Protein AF-A0A7S4HER3-F1 (afdb_monomer_lite)

Sequence (211 aa):
WSPHGMNAKGGSNKHAEDELSHGPFDCFRNDPDLWDKLRSNPTTRQHCADEGYQQTIEKLRHVKTQAETKDYMHDPRILQTMAVLQGWGLSVESSDLGKAEWLGQMPKRDAVQMPNLERAAIHKTIEDAKAGGNAKFKEGEYTDALACWLRAFHLHETHGQELDQQTRSTLHSNAAFALIKLKRPEEALGECKKALMTTPEGADVSKIHFR

Structure (mmCIF, N/CA/C/O backbone):
data_AF-A0A7S4HER3-F1
#
_entry.id   AF-A0A7S4HER3-F1
#
loop_
_atom_site.group_PDB
_atom_site.id
_atom_site.type_symbol
_atom_site.label_atom_id
_atom_site.label_alt_id
_atom_site.label_comp_id
_atom_site.label_asym_id
_atom_site.label_entity_id
_atom_site.label_seq_id
_atom_site.pdbx_PDB_ins_code
_atom_site.Cartn_x
_atom_site.Cartn_y
_atom_site.Cartn_z
_atom_site.occupancy
_atom_site.B_iso_or_equiv
_atom_site.auth_seq_id
_atom_site.auth_comp_id
_atom_site.auth_asym_id
_atom_site.auth_atom_id
_atom_site.pdbx_PDB_model_num
ATOM 1 N N . TRP A 1 1 ? 6.391 34.102 64.338 1.00 34.62 1 TRP A N 1
ATOM 2 C CA . TRP A 1 1 ? 7.429 33.307 63.656 1.00 34.62 1 TRP A CA 1
ATOM 3 C C . TRP A 1 1 ? 7.226 31.863 64.081 1.00 34.62 1 TRP A C 1
ATOM 5 O O . TRP A 1 1 ? 7.281 31.626 65.273 1.00 34.62 1 TRP A O 1
ATOM 15 N N . SER A 1 2 ? 6.913 30.854 63.280 1.00 37.62 2 SER A N 1
ATOM 16 C CA . SER A 1 2 ? 6.487 30.698 61.888 1.00 37.62 2 SER A CA 1
ATOM 17 C C . SER A 1 2 ? 5.701 29.367 61.830 1.00 37.62 2 SER A C 1
ATOM 19 O O . SER A 1 2 ? 5.917 28.513 62.691 1.00 37.62 2 SER A O 1
ATOM 21 N N . PRO A 1 3 ? 4.796 29.177 60.858 1.00 46.56 3 PRO A N 1
ATOM 22 C CA . PRO A 1 3 ? 3.908 28.017 60.754 1.00 46.56 3 PRO A CA 1
ATOM 23 C C . PRO A 1 3 ? 4.571 26.884 59.955 1.00 46.56 3 PRO A C 1
ATOM 25 O O . PRO A 1 3 ? 5.306 27.170 59.016 1.00 46.56 3 PRO A O 1
ATOM 28 N N . HIS A 1 4 ? 4.303 25.613 60.272 1.00 36.72 4 HIS A N 1
ATOM 29 C CA . HIS A 1 4 ? 4.705 24.487 59.417 1.00 36.72 4 HIS A CA 1
ATOM 30 C C . HIS A 1 4 ? 3.615 23.414 59.332 1.00 36.72 4 HIS A C 1
ATOM 32 O O . HIS A 1 4 ? 3.306 22.747 60.314 1.00 36.72 4 HIS A O 1
ATOM 38 N N . GLY A 1 5 ? 3.120 23.215 58.106 1.00 34.34 5 GLY A N 1
ATOM 39 C CA . GLY A 1 5 ? 2.880 21.872 57.578 1.00 34.34 5 GLY A CA 1
ATOM 40 C C . GLY A 1 5 ? 1.443 21.362 57.558 1.00 34.34 5 GLY A C 1
ATOM 41 O O . GLY A 1 5 ? 1.152 20.341 58.172 1.00 34.34 5 GLY A O 1
ATOM 42 N N . MET A 1 6 ? 0.562 21.987 56.771 1.00 36.31 6 MET A N 1
ATOM 43 C CA . MET A 1 6 ? -0.594 21.276 56.212 1.00 36.31 6 MET A CA 1
ATOM 44 C C . MET A 1 6 ? -0.084 20.236 55.208 1.00 36.31 6 MET A C 1
ATOM 46 O O . MET A 1 6 ? 0.420 20.580 54.142 1.00 36.31 6 MET A O 1
ATOM 50 N N . ASN A 1 7 ? -0.186 18.959 55.569 1.00 36.31 7 ASN A N 1
ATOM 51 C CA . ASN A 1 7 ? 0.177 17.845 54.705 1.00 36.31 7 ASN A CA 1
ATOM 52 C C . ASN A 1 7 ? -1.009 17.538 53.774 1.00 36.31 7 ASN A C 1
ATOM 54 O O . ASN A 1 7 ? -1.955 16.846 54.156 1.00 36.31 7 ASN A O 1
ATOM 58 N N . ALA A 1 8 ? -0.983 18.107 52.568 1.00 38.28 8 ALA A N 1
ATOM 59 C CA . ALA A 1 8 ? -1.897 17.752 51.492 1.00 38.28 8 ALA A CA 1
ATOM 60 C C . ALA A 1 8 ? -1.539 16.343 51.001 1.00 38.28 8 ALA A C 1
ATOM 62 O O . ALA A 1 8 ? -0.578 16.149 50.258 1.00 38.28 8 ALA A O 1
ATOM 63 N N . LYS A 1 9 ? -2.304 15.337 51.439 1.00 42.66 9 LYS A N 1
ATOM 64 C CA . LYS A 1 9 ? -2.247 14.004 50.839 1.00 42.66 9 LYS A CA 1
ATOM 65 C C . LYS A 1 9 ? -2.715 14.125 49.392 1.00 42.66 9 LYS A C 1
ATOM 67 O O . LYS A 1 9 ? -3.906 14.282 49.135 1.00 42.66 9 LYS A O 1
ATOM 72 N N . GLY A 1 10 ? -1.760 14.059 48.468 1.00 37.53 10 GLY A N 1
ATOM 73 C CA . GLY A 1 10 ? -2.013 13.847 47.053 1.00 37.53 10 GLY A CA 1
ATOM 74 C C . GLY A 1 10 ? -2.802 12.556 46.879 1.00 37.53 10 GLY A C 1
ATOM 75 O O . GLY A 1 10 ? -2.264 11.461 47.040 1.00 37.53 10 GLY A O 1
ATOM 76 N N . GLY A 1 11 ? -4.094 12.694 46.591 1.00 35.00 11 GLY A N 1
ATOM 77 C CA . GLY A 1 11 ? -4.899 11.613 46.054 1.00 35.00 11 GLY A CA 1
ATOM 78 C C . GLY A 1 11 ? -4.330 11.258 44.692 1.00 35.00 11 GLY A C 1
ATOM 79 O O . GLY A 1 11 ? -4.520 11.991 43.725 1.00 35.00 11 GLY A O 1
ATOM 80 N N . SER A 1 12 ? -3.570 10.167 44.635 1.00 43.78 12 SER A N 1
ATOM 81 C CA . SER A 1 12 ? -3.166 9.554 43.379 1.00 43.78 12 SER A CA 1
ATOM 82 C C . SER A 1 12 ? -4.418 9.308 42.545 1.00 43.78 12 SER A C 1
ATOM 84 O O . SER A 1 12 ? -5.396 8.735 43.029 1.00 43.78 12 SER A O 1
ATOM 86 N N . ASN A 1 13 ? -4.367 9.782 41.308 1.00 43.84 13 ASN A N 1
ATOM 87 C CA . ASN A 1 13 ? -5.412 9.742 40.300 1.00 43.84 13 ASN A CA 1
ATOM 88 C C . ASN A 1 13 ? -5.668 8.296 39.826 1.00 43.84 13 ASN A C 1
ATOM 90 O O . ASN A 1 13 ? -5.366 7.947 38.695 1.00 43.84 13 ASN A O 1
ATOM 94 N N . LYS A 1 14 ? -6.168 7.435 40.718 1.00 44.00 14 LYS A N 1
ATOM 95 C CA . LYS A 1 14 ? -6.454 6.015 40.444 1.00 44.00 14 LYS A CA 1
ATOM 96 C C . LYS A 1 14 ? -7.766 5.805 39.682 1.00 44.00 14 LYS A C 1
ATOM 98 O O . LYS A 1 14 ? -8.025 4.708 39.222 1.00 44.00 14 LYS A O 1
ATOM 103 N N . HIS A 1 15 ? -8.588 6.848 39.552 1.00 38.81 15 HIS A N 1
ATOM 104 C CA . HIS A 1 15 ? -9.888 6.765 38.884 1.00 38.81 15 HIS A CA 1
ATOM 105 C C . HIS A 1 15 ? -9.813 6.956 37.363 1.00 38.81 15 HIS A C 1
ATOM 107 O O . HIS A 1 15 ? -10.682 6.460 36.662 1.00 38.81 15 HIS A O 1
ATOM 113 N N . ALA A 1 16 ? -8.777 7.618 36.837 1.00 46.81 16 ALA A N 1
ATOM 114 C CA . ALA A 1 16 ? -8.643 7.828 35.393 1.00 46.81 16 ALA A CA 1
ATOM 115 C C . ALA A 1 16 ? -8.155 6.576 34.636 1.00 46.81 16 ALA A C 1
ATOM 117 O O . ALA A 1 16 ? -8.395 6.451 33.441 1.00 46.81 16 ALA A O 1
ATOM 118 N N . GLU A 1 17 ? -7.474 5.652 35.320 1.00 43.38 17 GLU A N 1
ATOM 119 C CA . GLU A 1 17 ? -6.949 4.421 34.712 1.00 43.38 17 GLU A CA 1
ATOM 120 C C . GLU A 1 17 ? -7.995 3.287 34.668 1.00 43.38 17 GLU A C 1
ATOM 122 O O . GLU A 1 17 ? -7.857 2.365 33.867 1.00 43.38 17 GLU A O 1
ATOM 127 N N . ASP A 1 18 ? -9.064 3.376 35.469 1.00 43.78 18 ASP A N 1
ATOM 128 C CA . ASP A 1 18 ? -10.052 2.299 35.662 1.00 43.78 18 ASP A CA 1
ATOM 129 C C . ASP A 1 18 ? -11.262 2.381 34.701 1.00 43.78 18 ASP A C 1
ATOM 131 O O . ASP A 1 18 ? -11.927 1.379 34.445 1.00 43.78 18 ASP A O 1
ATOM 135 N N . GLU A 1 19 ? -11.533 3.545 34.091 1.00 48.66 19 GLU A N 1
ATOM 136 C CA . GLU A 1 19 ? -12.670 3.725 33.159 1.00 48.66 19 GLU A CA 1
ATOM 137 C C . GLU A 1 19 ? -12.454 3.100 31.767 1.00 48.66 19 GLU A C 1
ATOM 139 O O . GLU A 1 19 ? -13.389 2.992 30.974 1.00 48.66 19 GLU A O 1
ATOM 144 N N . LEU A 1 20 ? -11.233 2.665 31.454 1.00 53.09 20 LEU A N 1
ATOM 145 C CA . LEU A 1 20 ? -10.870 2.104 30.149 1.00 53.09 20 LEU A CA 1
ATOM 146 C C . LEU A 1 20 ? -11.028 0.594 30.044 1.00 53.09 20 LEU A C 1
ATOM 148 O O . LEU A 1 20 ? -10.952 0.087 28.932 1.00 53.09 20 LEU A O 1
ATOM 152 N N . SER A 1 21 ? -11.146 -0.144 31.151 1.00 52.44 21 SER A N 1
ATOM 153 C CA . SER A 1 21 ? -10.906 -1.593 31.097 1.00 52.44 21 SER A CA 1
ATOM 154 C C . SER A 1 21 ? -12.018 -2.404 30.420 1.00 52.44 21 SER A C 1
ATOM 156 O O . SER A 1 21 ? -11.823 -3.608 30.237 1.00 52.44 21 SER A O 1
ATOM 158 N N . HIS A 1 22 ? -13.163 -1.788 30.078 1.00 62.81 22 HIS A N 1
ATOM 159 C CA . HIS A 1 22 ? -14.328 -2.449 29.459 1.00 62.81 22 HIS A CA 1
ATOM 160 C C . HIS A 1 22 ? -14.880 -1.703 28.217 1.00 62.81 22 HIS A C 1
ATOM 162 O O . HIS A 1 22 ? -16.074 -1.779 27.912 1.00 62.81 22 HIS A O 1
ATOM 168 N N . GLY A 1 23 ? -14.043 -0.942 27.509 1.00 71.88 23 GLY A N 1
ATOM 169 C CA . GLY A 1 23 ? -14.429 -0.212 26.299 1.00 71.88 23 GLY A CA 1
ATOM 170 C C . GLY A 1 23 ? -14.440 -1.090 25.034 1.00 71.88 23 GLY A C 1
ATOM 171 O O . GLY A 1 23 ? -13.703 -2.071 24.934 1.00 71.88 23 GLY A O 1
ATOM 172 N N . PRO A 1 24 ? -15.215 -0.737 23.989 1.00 76.81 24 PRO A N 1
ATOM 173 C CA . PRO A 1 24 ? -15.251 -1.511 22.739 1.00 76.81 24 PRO A CA 1
ATOM 174 C C . PRO A 1 24 ? -13.878 -1.609 22.036 1.00 76.81 24 PRO A C 1
ATOM 176 O O . PRO A 1 24 ? -13.617 -2.564 21.303 1.00 76.81 24 PRO A O 1
ATOM 179 N N . PHE A 1 25 ? -12.973 -0.662 22.306 1.00 85.75 25 PHE A N 1
ATOM 180 C CA . PHE A 1 25 ? -11.634 -0.579 21.713 1.00 85.75 25 PHE A CA 1
ATOM 181 C C . PHE A 1 25 ? -10.542 -1.325 22.490 1.00 85.75 25 PHE A C 1
ATOM 183 O O . PHE A 1 25 ? -9.370 -1.291 22.111 1.00 85.75 25 PHE A O 1
ATOM 190 N N . ASP A 1 26 ? -10.893 -2.032 23.559 1.00 85.38 26 ASP A N 1
ATOM 191 C CA . ASP A 1 26 ? -9.918 -2.764 24.377 1.00 85.38 26 ASP A CA 1
ATOM 192 C C . ASP A 1 26 ? -9.235 -3.885 23.593 1.00 85.38 26 ASP A C 1
ATOM 194 O O . ASP A 1 26 ? -8.070 -4.205 23.839 1.00 85.38 26 ASP A O 1
ATOM 198 N N . CYS A 1 27 ? -9.932 -4.399 22.576 1.00 87.19 27 CYS A N 1
ATOM 199 C CA . CYS A 1 27 ? -9.423 -5.384 21.630 1.00 87.19 27 CYS A CA 1
ATOM 200 C C . CYS A 1 27 ? -8.167 -4.927 20.860 1.00 87.19 27 CYS A C 1
ATOM 202 O O . CYS A 1 27 ? -7.429 -5.777 20.374 1.00 87.19 27 CYS A O 1
ATOM 204 N N . PHE A 1 28 ? -7.877 -3.622 20.785 1.00 90.12 28 PHE A N 1
ATOM 205 C CA . PHE A 1 28 ? -6.682 -3.100 20.110 1.00 90.12 28 PHE A CA 1
ATOM 206 C C . PHE A 1 28 ? -5.466 -2.951 21.041 1.00 90.12 28 PHE A C 1
ATOM 208 O O . PHE A 1 28 ? -4.326 -3.018 20.579 1.00 90.12 28 PHE A O 1
ATOM 215 N N . ARG A 1 29 ? -5.666 -2.733 22.348 1.00 85.94 29 ARG A N 1
ATOM 216 C CA . ARG A 1 29 ? -4.583 -2.302 23.257 1.00 85.94 29 ARG A CA 1
ATOM 217 C C . ARG A 1 29 ? -3.747 -3.460 23.796 1.00 85.94 29 ARG A C 1
ATOM 219 O O . ARG A 1 29 ? -2.523 -3.382 23.815 1.00 85.94 29 ARG A O 1
ATOM 226 N N . ASN A 1 30 ? -4.412 -4.540 24.199 1.00 78.94 30 ASN A N 1
ATOM 227 C CA . ASN A 1 30 ? -3.801 -5.603 25.005 1.00 78.94 30 ASN A CA 1
ATOM 228 C C . ASN A 1 30 ? -3.449 -6.868 24.207 1.00 78.94 30 ASN A C 1
ATOM 230 O O . ASN A 1 30 ? -3.175 -7.908 24.800 1.00 78.94 30 ASN A O 1
ATOM 234 N N . ASP A 1 31 ? -3.466 -6.793 22.876 1.00 85.25 31 ASP A N 1
ATOM 235 C CA . ASP A 1 31 ? -3.188 -7.935 22.008 1.00 85.25 31 ASP A CA 1
ATOM 236 C C . ASP A 1 31 ? -1.768 -7.838 21.410 1.00 85.25 31 ASP A C 1
ATOM 238 O O . ASP A 1 31 ? -1.532 -7.008 20.523 1.00 85.25 31 ASP A O 1
ATOM 242 N N . PRO A 1 32 ? -0.794 -8.639 21.893 1.00 87.62 32 PRO A N 1
ATOM 243 C CA . PRO A 1 32 ? 0.562 -8.643 21.343 1.00 87.62 32 PRO A CA 1
ATOM 244 C C . PRO A 1 32 ? 0.602 -9.185 19.907 1.00 87.62 32 PRO A C 1
ATOM 246 O O . PRO A 1 32 ? 1.426 -8.732 19.115 1.00 87.62 32 PRO A O 1
ATOM 249 N N . ASP A 1 33 ? -0.339 -10.065 19.552 1.00 91.06 33 ASP A N 1
ATOM 250 C CA . ASP A 1 33 ? -0.407 -10.749 18.256 1.00 91.06 33 ASP A CA 1
ATOM 251 C C . ASP A 1 33 ? -1.422 -10.091 17.309 1.00 91.06 33 ASP A C 1
ATOM 253 O O . ASP A 1 33 ? -1.825 -10.683 16.303 1.00 91.06 33 ASP A O 1
ATOM 257 N N . LEU A 1 34 ? -1.854 -8.861 17.621 1.00 93.00 34 LEU A N 1
ATOM 258 C CA . LEU A 1 34 ? -2.875 -8.121 16.877 1.00 93.00 34 LEU A CA 1
ATOM 259 C C . LEU A 1 34 ? -2.617 -8.189 15.370 1.00 93.00 34 LEU A C 1
ATOM 261 O O . LEU A 1 34 ? -3.443 -8.674 14.603 1.00 93.00 34 LEU A O 1
ATOM 265 N N . TRP A 1 35 ? -1.435 -7.752 14.942 1.00 93.19 35 TRP A N 1
ATOM 266 C CA . TRP A 1 35 ? -1.089 -7.685 13.527 1.00 93.19 35 TRP A CA 1
ATOM 267 C C . TRP A 1 35 ? -1.069 -9.050 12.840 1.00 93.19 35 TRP A C 1
ATOM 269 O O . TRP A 1 35 ? -1.448 -9.140 11.671 1.00 93.19 35 TRP A O 1
ATOM 279 N N . ASP A 1 36 ? -0.683 -10.111 13.545 1.00 93.94 36 ASP A N 1
ATOM 280 C CA . ASP A 1 36 ? -0.703 -11.467 12.999 1.00 93.94 36 ASP A CA 1
ATOM 281 C C . ASP A 1 36 ? -2.129 -11.982 12.825 1.00 93.94 36 ASP A C 1
ATOM 283 O O . ASP A 1 36 ? -2.440 -12.577 11.790 1.00 93.94 36 ASP A O 1
ATOM 287 N N . LYS A 1 37 ? -3.038 -11.675 13.756 1.00 94.00 37 LYS A N 1
ATOM 288 C CA . LYS A 1 37 ? -4.472 -11.984 13.617 1.00 94.00 37 LYS A CA 1
ATOM 289 C C . LYS A 1 37 ? -5.098 -11.228 12.450 1.00 94.00 37 LYS A C 1
ATOM 291 O O . LYS A 1 37 ? -5.777 -11.838 11.622 1.00 94.00 37 LYS A O 1
ATOM 296 N N . LEU A 1 38 ? -4.816 -9.929 12.333 1.00 93.94 38 LEU A N 1
ATOM 297 C CA . LEU A 1 38 ? -5.337 -9.092 11.247 1.00 93.94 38 LEU A CA 1
ATOM 298 C C . LEU A 1 38 ? -4.833 -9.547 9.880 1.00 93.94 38 LEU A C 1
ATOM 300 O O . LEU A 1 38 ? -5.620 -9.639 8.938 1.00 93.94 38 LEU A O 1
ATOM 304 N N . ARG A 1 39 ? -3.547 -9.896 9.782 1.00 92.88 39 ARG A N 1
ATOM 305 C CA . ARG A 1 39 ? -2.976 -10.494 8.573 1.00 92.88 39 ARG A CA 1
ATOM 306 C C . ARG A 1 39 ? -3.470 -11.911 8.336 1.00 92.88 39 ARG A C 1
ATOM 308 O O . ARG A 1 39 ? -3.460 -12.345 7.198 1.00 92.88 39 ARG A O 1
ATOM 315 N N . SER A 1 40 ? -3.888 -12.669 9.338 1.00 92.75 40 SER A N 1
ATOM 316 C CA . SER A 1 40 ? -4.387 -14.035 9.124 1.00 92.75 40 SER A CA 1
ATOM 317 C C . SER A 1 40 ? -5.842 -14.056 8.658 1.00 92.75 40 SER A C 1
ATOM 319 O O . SER A 1 40 ? -6.240 -14.977 7.945 1.00 92.75 40 SER A O 1
ATOM 321 N N . ASN A 1 41 ? -6.623 -13.028 8.992 1.00 92.94 41 ASN A N 1
ATOM 322 C CA . ASN A 1 41 ? -8.030 -12.944 8.627 1.00 92.94 41 ASN A CA 1
ATOM 323 C C . ASN A 1 41 ? -8.236 -12.363 7.204 1.00 92.94 41 ASN A C 1
ATOM 325 O O . ASN A 1 41 ? -7.724 -11.282 6.907 1.00 92.94 41 ASN A O 1
ATOM 329 N N . PRO A 1 42 ? -9.026 -13.018 6.325 1.00 90.69 42 PRO A N 1
ATOM 330 C CA . PRO A 1 42 ? -9.233 -12.571 4.941 1.00 90.69 42 PRO A CA 1
ATOM 331 C C . PRO A 1 42 ? -9.832 -11.167 4.790 1.00 90.69 42 PRO A C 1
ATOM 333 O O . PRO A 1 42 ? -9.518 -10.467 3.832 1.00 90.69 42 PRO A O 1
ATOM 336 N N . THR A 1 43 ? -10.695 -10.752 5.719 1.00 90.56 43 THR A N 1
ATOM 337 C CA . THR A 1 43 ? -11.442 -9.490 5.608 1.00 90.56 43 THR A CA 1
ATOM 338 C C . THR A 1 43 ? -10.634 -8.285 6.073 1.00 90.56 43 THR A C 1
ATOM 340 O O . THR A 1 43 ? -10.800 -7.200 5.525 1.00 90.56 43 THR A O 1
ATOM 343 N N . THR A 1 44 ? -9.711 -8.472 7.020 1.00 92.94 44 THR A N 1
ATOM 344 C CA . THR A 1 44 ? -8.848 -7.399 7.536 1.00 92.94 44 THR A CA 1
ATOM 345 C C . THR A 1 44 ? -7.487 -7.353 6.856 1.00 92.94 44 THR A C 1
ATOM 347 O O . THR A 1 44 ? -6.919 -6.267 6.741 1.00 92.94 44 THR A O 1
ATOM 350 N N . ARG A 1 45 ? -6.971 -8.488 6.349 1.00 92.06 45 ARG A N 1
ATOM 351 C CA . ARG A 1 45 ? -5.658 -8.561 5.675 1.00 92.06 45 ARG A CA 1
ATOM 352 C C . ARG A 1 45 ? -5.529 -7.525 4.565 1.00 92.06 45 ARG A C 1
ATOM 354 O O . ARG A 1 45 ? -4.456 -6.953 4.395 1.00 92.06 45 ARG A O 1
ATOM 361 N N . GLN A 1 46 ? -6.612 -7.274 3.829 1.00 89.69 46 GLN A N 1
ATOM 362 C CA . GLN A 1 46 ? -6.613 -6.330 2.713 1.00 89.69 46 GLN A CA 1
ATOM 363 C C . GLN A 1 46 ? -6.199 -4.904 3.115 1.00 89.69 46 GLN A C 1
ATOM 365 O O . GLN A 1 46 ? -5.543 -4.228 2.326 1.00 89.69 46 GLN A O 1
ATOM 370 N N . HIS A 1 47 ? -6.510 -4.492 4.350 1.00 90.19 47 HIS A N 1
ATOM 371 C CA . HIS A 1 47 ? -6.184 -3.166 4.886 1.00 90.19 47 HIS A CA 1
ATOM 372 C C . HIS A 1 47 ? -4.788 -3.115 5.503 1.00 90.19 47 HIS A C 1
ATOM 374 O O . HIS A 1 47 ? -4.236 -2.039 5.682 1.00 90.19 47 HIS A O 1
ATOM 380 N N . CYS A 1 48 ? -4.185 -4.260 5.836 1.00 90.75 48 CYS A N 1
ATOM 381 C CA . CYS A 1 48 ? -2.922 -4.301 6.573 1.00 90.75 48 CYS A CA 1
ATOM 382 C C . CYS A 1 48 ? -1.737 -3.681 5.822 1.00 90.75 48 CYS A C 1
ATOM 384 O O . CYS A 1 48 ? -0.741 -3.372 6.467 1.00 90.75 48 CYS A O 1
ATOM 386 N N . ALA A 1 49 ? -1.818 -3.517 4.501 1.00 86.38 49 ALA A N 1
ATOM 387 C CA . ALA A 1 49 ? -0.789 -2.842 3.708 1.00 86.38 49 ALA A CA 1
ATOM 388 C C . ALA A 1 49 ? -1.000 -1.321 3.590 1.00 86.38 49 ALA A C 1
ATOM 390 O O . ALA A 1 49 ? -0.104 -0.644 3.106 1.00 86.38 49 ALA A O 1
ATOM 391 N N . ASP A 1 50 ? -2.155 -0.804 4.016 1.00 90.19 50 ASP A N 1
ATOM 392 C CA . ASP A 1 50 ? -2.521 0.609 3.899 1.00 90.19 50 ASP A CA 1
ATOM 393 C C . ASP A 1 50 ? -1.907 1.425 5.043 1.00 90.19 50 ASP A C 1
ATOM 395 O O . ASP A 1 50 ? -2.166 1.155 6.223 1.00 90.19 50 ASP A O 1
ATOM 399 N N . GLU A 1 51 ? -1.107 2.440 4.714 1.00 90.06 51 GLU A N 1
ATOM 400 C CA . GLU A 1 51 ? -0.402 3.244 5.723 1.00 90.06 51 GLU A CA 1
ATOM 401 C C . GLU A 1 51 ? -1.377 3.991 6.642 1.00 90.06 51 GLU A C 1
ATOM 403 O O . GLU A 1 51 ? -1.193 4.041 7.863 1.00 90.06 51 GLU A O 1
ATOM 408 N N . GLY A 1 52 ? -2.453 4.540 6.071 1.00 91.75 52 GLY A N 1
ATOM 409 C CA . GLY A 1 52 ? -3.490 5.247 6.819 1.00 91.75 52 GLY A CA 1
ATOM 410 C C . GLY A 1 52 ? -4.193 4.341 7.829 1.00 91.75 52 GLY A C 1
ATOM 411 O O . GLY A 1 52 ? -4.422 4.738 8.973 1.00 91.75 52 GLY A O 1
ATOM 412 N N . TYR A 1 53 ? -4.502 3.105 7.440 1.00 93.94 53 TYR A N 1
ATOM 413 C CA . TYR A 1 53 ? -5.043 2.088 8.338 1.00 93.94 53 TYR A CA 1
ATOM 414 C C . TYR A 1 53 ? -4.055 1.720 9.450 1.00 93.94 53 TYR A C 1
ATOM 416 O O . TYR A 1 53 ? -4.441 1.708 10.619 1.00 93.94 53 TYR A O 1
ATOM 424 N N . GLN A 1 54 ? -2.784 1.473 9.117 1.00 93.38 54 GLN A N 1
ATOM 425 C CA . GLN A 1 54 ? -1.753 1.148 10.109 1.00 93.38 54 GLN A CA 1
ATOM 426 C C . GLN A 1 54 ? -1.615 2.234 11.174 1.00 93.38 54 GLN A C 1
ATOM 428 O O . GLN A 1 54 ? -1.617 1.935 12.370 1.00 93.38 54 GLN A O 1
ATOM 433 N N . GLN A 1 55 ? -1.574 3.497 10.751 1.00 93.12 55 GLN A N 1
ATOM 434 C CA . GLN A 1 55 ? -1.516 4.641 11.659 1.00 93.12 55 GLN A CA 1
ATOM 435 C C . GLN A 1 55 ? -2.765 4.745 12.538 1.00 93.12 55 GLN A C 1
ATOM 437 O O . GLN A 1 55 ? -2.653 5.075 13.718 1.00 93.12 55 GLN A O 1
ATOM 442 N N . THR A 1 56 ? -3.952 4.474 11.991 1.00 94.00 56 THR A N 1
ATOM 443 C CA . THR A 1 56 ? -5.202 4.481 12.764 1.00 94.00 56 THR A CA 1
ATOM 444 C C . THR A 1 56 ? -5.211 3.383 13.821 1.00 94.00 56 THR A C 1
ATOM 446 O O . THR A 1 56 ? -5.519 3.666 14.978 1.00 94.00 56 THR A O 1
ATOM 449 N N . ILE A 1 57 ? -4.829 2.155 13.456 1.00 94.44 57 ILE A N 1
ATOM 450 C CA . ILE A 1 57 ? -4.713 1.046 14.410 1.00 94.44 57 ILE A CA 1
ATOM 451 C C . ILE A 1 57 ? -3.722 1.412 15.505 1.00 94.44 57 ILE A C 1
ATOM 453 O O . ILE A 1 57 ? -4.069 1.304 16.674 1.00 94.44 57 ILE A O 1
ATOM 457 N N . GLU A 1 58 ? -2.537 1.915 15.157 1.00 92.75 58 GLU A N 1
ATOM 458 C CA . GLU A 1 58 ? -1.532 2.288 16.152 1.00 92.75 58 GLU A CA 1
ATOM 459 C C . GLU A 1 58 ? -2.044 3.382 17.097 1.00 92.75 58 GLU A C 1
ATOM 461 O O . GLU A 1 58 ? -1.923 3.237 18.310 1.00 92.75 58 GLU A O 1
ATOM 466 N N . LYS A 1 59 ? -2.716 4.424 16.586 1.00 92.06 59 LYS A N 1
ATOM 467 C CA . LYS A 1 59 ? -3.370 5.436 17.436 1.00 92.06 59 LYS A CA 1
ATOM 468 C C . LYS A 1 59 ? -4.365 4.799 18.404 1.00 92.06 59 LYS A C 1
ATOM 470 O O . LYS A 1 59 ? -4.320 5.113 19.589 1.00 92.06 59 LYS A O 1
ATOM 475 N N . LEU A 1 60 ? -5.212 3.884 17.928 1.00 92.19 60 LEU A N 1
ATOM 476 C CA . LEU A 1 60 ? -6.192 3.167 18.751 1.00 92.19 60 LEU A CA 1
ATOM 477 C C . LEU A 1 60 ? -5.549 2.335 19.869 1.00 92.19 60 LEU A C 1
ATOM 479 O O . LEU A 1 60 ? -6.130 2.237 20.950 1.00 92.19 60 LEU A O 1
ATOM 483 N N . ARG A 1 61 ? -4.344 1.787 19.660 1.00 91.12 61 ARG A N 1
ATOM 484 C CA . ARG A 1 61 ? -3.603 1.068 20.716 1.00 91.12 61 ARG A CA 1
ATOM 485 C C . ARG A 1 61 ? -3.213 1.972 21.885 1.00 91.12 61 ARG A C 1
ATOM 487 O O . ARG A 1 61 ? -3.090 1.485 23.005 1.00 91.12 61 ARG A O 1
ATOM 494 N N . HIS A 1 62 ? -3.042 3.270 21.630 1.00 89.62 62 HIS A N 1
ATOM 495 C CA . HIS A 1 62 ? -2.588 4.260 22.615 1.00 89.62 62 HIS A CA 1
ATOM 496 C C . HIS A 1 62 ? -3.699 5.167 23.149 1.00 89.62 62 HIS A C 1
ATOM 498 O O . HIS A 1 62 ? -3.410 6.053 23.956 1.00 89.62 62 HIS A O 1
ATOM 504 N N . VAL A 1 63 ? -4.952 4.972 22.721 1.00 86.56 63 VAL A N 1
ATOM 505 C CA . VAL A 1 63 ? -6.086 5.767 23.209 1.00 86.56 63 VAL A CA 1
ATOM 506 C C . VAL A 1 63 ? -6.279 5.570 24.712 1.00 86.56 63 VAL A C 1
ATOM 508 O O . VAL A 1 63 ? -6.259 4.445 25.218 1.00 86.56 63 VAL A O 1
ATOM 511 N N . LYS A 1 64 ? -6.502 6.686 25.415 1.00 81.00 64 LYS A N 1
ATOM 512 C CA . LYS A 1 64 ? -6.672 6.733 26.873 1.00 81.00 64 LYS A CA 1
ATOM 513 C C . LYS A 1 64 ? -8.080 7.091 27.323 1.00 81.00 64 LYS A C 1
ATOM 515 O O . LYS A 1 64 ? -8.366 7.012 28.507 1.00 81.00 64 LYS A O 1
ATOM 520 N N . THR A 1 65 ? -8.969 7.514 26.433 1.00 82.06 65 THR A N 1
ATOM 521 C CA . THR A 1 65 ? -10.338 7.877 26.823 1.00 82.06 65 THR A CA 1
ATOM 522 C C . THR A 1 65 ? -11.347 7.450 25.768 1.00 82.06 65 THR A C 1
ATOM 524 O O . THR A 1 65 ? -11.052 7.436 24.575 1.00 82.06 65 THR A O 1
ATOM 527 N N . GLN A 1 66 ? -12.585 7.158 26.177 1.00 78.06 66 GLN A N 1
ATOM 528 C CA . GLN A 1 66 ? -13.657 6.852 25.223 1.00 78.06 66 GLN A CA 1
ATOM 529 C C . GLN A 1 66 ? -13.922 8.031 24.267 1.00 78.06 66 GLN A C 1
ATOM 531 O O . GLN A 1 66 ? -14.260 7.819 23.104 1.00 78.06 66 GLN A O 1
ATOM 536 N N . ALA A 1 67 ? -13.727 9.272 24.728 1.00 82.44 67 ALA A N 1
ATOM 537 C CA . ALA A 1 67 ? -13.907 10.476 23.919 1.00 82.44 67 ALA A CA 1
ATOM 538 C C . ALA A 1 67 ? -12.948 10.534 22.716 1.00 82.44 67 ALA A C 1
ATOM 540 O O . ALA A 1 67 ? -13.375 10.908 21.626 1.00 82.44 67 ALA A O 1
ATOM 541 N N . GLU A 1 68 ? -11.697 10.092 22.881 1.00 83.50 68 GLU A N 1
ATOM 542 C CA . GLU A 1 68 ? -10.706 9.989 21.795 1.00 83.50 68 GLU A CA 1
ATOM 543 C C . GLU A 1 68 ? -11.107 8.971 20.721 1.00 83.50 68 GLU A C 1
ATOM 545 O O . GLU A 1 68 ? -10.615 9.039 19.597 1.00 83.50 68 GLU A O 1
ATOM 550 N N . THR A 1 69 ? -12.000 8.028 21.046 1.00 82.81 69 THR A N 1
ATOM 551 C CA . THR A 1 69 ? -12.386 6.964 20.112 1.00 82.81 69 THR A CA 1
ATOM 552 C C . THR A 1 69 ? -13.545 7.312 19.184 1.00 82.81 69 THR A C 1
ATOM 554 O O . THR A 1 69 ? -13.816 6.577 18.232 1.00 82.81 69 THR A O 1
ATOM 557 N N . LYS A 1 70 ? -14.249 8.417 19.464 1.00 84.50 70 LYS A N 1
ATOM 558 C CA . LYS A 1 70 ? -15.525 8.760 18.822 1.00 84.50 70 LYS A CA 1
ATOM 559 C C . LYS A 1 70 ? -15.420 8.793 17.299 1.00 84.50 70 LYS A C 1
ATOM 561 O O . LYS A 1 70 ? -16.300 8.274 16.618 1.00 84.50 70 LYS A O 1
ATOM 566 N N . ASP A 1 71 ? -14.332 9.354 16.785 1.00 86.06 71 ASP A N 1
ATOM 567 C CA . ASP A 1 71 ? -14.160 9.561 15.350 1.00 86.06 71 ASP A CA 1
ATOM 568 C C . ASP A 1 71 ? -13.831 8.254 14.607 1.00 86.06 71 ASP A C 1
ATOM 570 O O . ASP A 1 71 ? -14.222 8.088 13.454 1.00 86.06 71 ASP A O 1
ATOM 574 N N . TYR A 1 72 ? -13.209 7.271 15.272 1.00 89.81 72 TYR A N 1
ATOM 575 C CA . TYR A 1 72 ? -12.843 5.992 14.647 1.00 89.81 72 TYR A CA 1
ATOM 576 C C . TYR A 1 72 ? -14.030 5.049 14.438 1.00 89.81 72 TYR A C 1
ATOM 578 O O . TYR A 1 72 ? -13.960 4.161 13.592 1.00 89.81 72 TYR A O 1
ATOM 586 N N . MET A 1 73 ? -15.141 5.254 15.156 1.00 89.56 73 MET A N 1
ATOM 587 C CA . MET A 1 73 ? -16.379 4.486 14.951 1.00 89.56 73 MET A CA 1
ATOM 588 C C . MET A 1 73 ? -17.014 4.740 13.579 1.00 89.56 73 MET A C 1
ATOM 590 O O . MET A 1 73 ? -17.906 4.001 13.169 1.00 89.56 73 MET A O 1
ATOM 594 N N . HIS A 1 74 ? -16.582 5.785 12.873 1.00 91.62 74 HIS A N 1
ATOM 595 C CA . HIS A 1 74 ? -17.034 6.085 11.520 1.00 91.62 74 HIS A CA 1
ATOM 596 C C . HIS A 1 74 ? -16.148 5.458 10.436 1.00 91.62 74 HIS A C 1
ATOM 598 O O . HIS A 1 74 ? -16.566 5.435 9.281 1.00 91.62 74 HIS A O 1
ATOM 604 N N . ASP A 1 75 ? -14.972 4.917 10.784 1.00 94.50 75 ASP A N 1
ATOM 605 C CA . ASP A 1 75 ? -14.123 4.192 9.837 1.00 94.50 75 ASP A CA 1
ATOM 606 C C . ASP A 1 75 ? -14.630 2.740 9.714 1.00 94.50 75 ASP A C 1
ATOM 608 O O . ASP A 1 75 ? -14.487 1.939 10.648 1.00 94.50 75 ASP A O 1
ATOM 612 N N . PRO A 1 76 ? -15.211 2.353 8.565 1.00 94.88 76 PRO A N 1
ATOM 613 C CA . PRO A 1 76 ? -15.759 1.013 8.385 1.00 94.88 76 PRO A CA 1
ATOM 614 C C . PRO A 1 76 ? -14.690 -0.086 8.497 1.00 94.88 76 PRO A C 1
ATOM 616 O O . PRO A 1 76 ? -15.004 -1.198 8.923 1.00 94.88 76 PRO A O 1
ATOM 619 N N . ARG A 1 77 ? -13.416 0.204 8.202 1.00 95.00 77 ARG A N 1
ATOM 620 C CA . ARG A 1 77 ? -12.313 -0.758 8.375 1.00 95.00 77 ARG A CA 1
ATOM 621 C C . ARG A 1 77 ? -12.052 -1.024 9.850 1.00 95.00 77 ARG A C 1
ATOM 623 O O . ARG A 1 77 ? -11.775 -2.160 10.224 1.00 95.00 77 ARG A O 1
ATOM 630 N N . ILE A 1 78 ? -12.165 -0.001 10.695 1.00 95.25 78 ILE A N 1
ATOM 631 C CA . ILE A 1 78 ? -12.006 -0.144 12.146 1.00 95.25 78 ILE A CA 1
ATOM 632 C C . ILE A 1 78 ? -13.174 -0.927 12.737 1.00 95.25 78 ILE A C 1
ATOM 634 O O . ILE A 1 78 ? -12.940 -1.834 13.533 1.00 95.25 78 ILE A O 1
ATOM 638 N N . LEU A 1 79 ? -14.405 -0.670 12.287 1.00 94.38 79 LEU A N 1
ATOM 639 C CA . LEU A 1 79 ? -15.567 -1.477 12.678 1.00 94.38 79 LEU A CA 1
ATOM 640 C C . LEU A 1 79 ? -15.404 -2.948 12.274 1.00 94.38 79 LEU A C 1
ATOM 642 O O . LEU A 1 79 ? -15.636 -3.836 13.091 1.00 94.38 79 LEU A O 1
ATOM 646 N N . GLN A 1 80 ? -14.953 -3.212 11.044 1.00 94.88 80 GLN A N 1
ATOM 647 C CA . GLN A 1 80 ? -14.657 -4.568 10.569 1.00 94.88 80 GLN A CA 1
ATOM 648 C C . GLN A 1 80 ? -13.573 -5.244 11.407 1.00 94.88 80 GLN A C 1
ATOM 650 O O . GLN A 1 80 ? -13.689 -6.415 11.761 1.00 94.88 80 GLN A O 1
ATOM 655 N N . THR A 1 81 ? -12.534 -4.495 11.759 1.00 95.25 81 THR A N 1
ATOM 656 C CA . THR A 1 81 ? -11.427 -4.994 12.571 1.00 95.25 81 THR A CA 1
ATOM 657 C C . THR A 1 81 ? -11.876 -5.346 13.979 1.00 95.25 81 THR A C 1
ATOM 659 O O . THR A 1 81 ? -11.600 -6.441 14.464 1.00 95.25 81 THR A O 1
ATOM 662 N N . MET A 1 82 ? -12.621 -4.444 14.614 1.00 93.25 82 MET A N 1
ATOM 663 C CA . MET A 1 82 ? -13.203 -4.658 15.932 1.00 93.25 82 MET A CA 1
ATOM 664 C C . MET A 1 82 ? -14.124 -5.881 15.934 1.00 93.25 82 MET A C 1
ATOM 666 O O . MET A 1 82 ? -14.025 -6.706 16.838 1.00 93.25 82 MET A O 1
ATOM 670 N N . ALA A 1 83 ? -14.958 -6.037 14.899 1.00 93.38 83 ALA A N 1
ATOM 671 C CA . ALA A 1 83 ? -15.826 -7.196 14.751 1.00 93.38 83 ALA A CA 1
ATOM 672 C C . ALA A 1 83 ? -15.032 -8.505 14.753 1.00 93.38 83 ALA A C 1
ATOM 674 O O . ALA A 1 83 ? -15.271 -9.383 15.586 1.00 93.38 83 ALA A O 1
ATOM 675 N N . VAL A 1 84 ? -14.020 -8.591 13.885 1.00 93.56 84 VAL A N 1
ATOM 676 C CA . VAL A 1 84 ? -13.152 -9.767 13.764 1.00 93.56 84 VAL A CA 1
ATOM 677 C C . VAL A 1 84 ? -12.455 -10.095 15.084 1.00 93.56 84 VAL A C 1
ATOM 679 O O . VAL A 1 84 ? -12.449 -11.256 15.492 1.00 93.56 84 VAL A O 1
ATOM 682 N N . LEU A 1 85 ? -11.894 -9.096 15.771 1.00 92.06 85 LEU A N 1
ATOM 683 C CA . LEU A 1 85 ? -11.188 -9.304 17.043 1.00 92.06 85 LEU A CA 1
ATOM 684 C C . LEU A 1 85 ? -12.122 -9.740 18.176 1.00 92.06 85 LEU A C 1
ATOM 686 O O . LEU A 1 85 ? -11.706 -10.475 19.068 1.00 92.06 85 LEU A O 1
ATOM 690 N N . GLN A 1 86 ? -13.385 -9.324 18.128 1.00 90.88 86 GLN A N 1
ATOM 691 C CA . GLN A 1 86 ? -14.425 -9.726 19.075 1.00 90.88 86 GLN A CA 1
ATOM 692 C C . GLN A 1 86 ? -15.147 -11.021 18.659 1.00 90.88 86 GLN A C 1
ATOM 694 O O . GLN A 1 86 ? -16.089 -11.444 19.327 1.00 90.88 86 GLN A O 1
ATOM 699 N N . GLY A 1 87 ? -14.714 -11.668 17.573 1.00 90.06 87 GLY A N 1
ATOM 700 C CA . GLY A 1 87 ? -15.216 -12.973 17.144 1.00 90.06 87 GLY A CA 1
ATOM 701 C C . GLY A 1 87 ? -16.510 -12.938 16.330 1.00 90.06 87 GLY A C 1
ATOM 702 O O . GLY A 1 87 ? -17.117 -13.990 16.127 1.00 90.06 87 GLY A O 1
ATOM 703 N N . TRP A 1 88 ? -16.932 -11.772 15.838 1.00 89.56 88 TRP A N 1
ATOM 704 C CA . TRP A 1 88 ? -18.068 -11.649 14.925 1.00 89.56 88 TRP A CA 1
ATOM 705 C C . TRP A 1 88 ? -17.624 -11.181 13.534 1.00 89.56 88 TRP A C 1
ATOM 707 O O . TRP A 1 88 ? -16.664 -10.442 13.356 1.00 89.56 88 TRP A O 1
ATOM 717 N N . GLY A 1 89 ? -18.291 -11.681 12.498 1.00 85.38 89 GLY A N 1
ATOM 718 C CA . GLY A 1 89 ? -17.951 -11.348 11.117 1.00 85.38 89 GLY A CA 1
ATOM 719 C C . GLY A 1 89 ? -18.657 -10.074 10.668 1.00 85.38 89 GLY A C 1
ATOM 720 O O . GLY A 1 89 ? -19.881 -10.001 10.736 1.00 85.38 89 GLY A O 1
ATOM 721 N N . LEU A 1 90 ? -17.901 -9.108 10.148 1.00 90.81 90 LEU A N 1
ATOM 722 C CA . LEU A 1 90 ? -18.437 -7.960 9.421 1.00 90.81 90 LEU A CA 1
ATOM 723 C C . LEU A 1 90 ? -17.721 -7.852 8.074 1.00 90.81 90 LEU A C 1
ATOM 725 O O . LEU A 1 90 ? -16.499 -7.720 8.023 1.00 90.81 90 LEU A O 1
ATOM 729 N N . SER A 1 91 ? -18.475 -7.913 6.979 1.00 88.25 91 SER A N 1
ATOM 730 C CA . SER A 1 91 ? -17.952 -7.579 5.653 1.00 88.25 91 SER A CA 1
ATOM 731 C C . SER A 1 91 ? -18.222 -6.110 5.366 1.00 88.25 91 SER A C 1
ATOM 733 O O . SER A 1 91 ? -19.281 -5.594 5.719 1.00 88.25 91 SER A O 1
ATOM 735 N N . VAL A 1 92 ? -17.261 -5.451 4.732 1.00 91.31 92 VAL A N 1
ATOM 736 C CA . VAL A 1 92 ? -17.355 -4.057 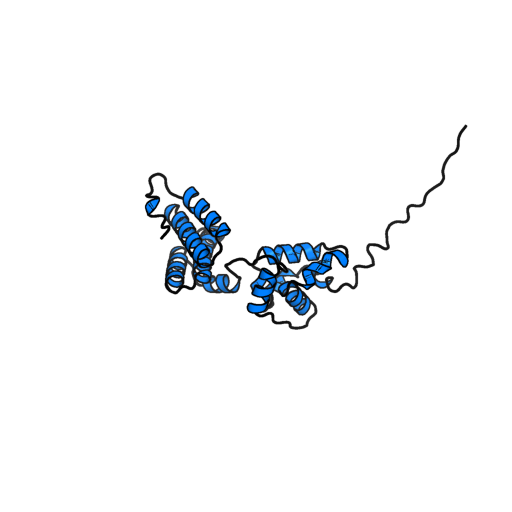4.306 1.00 91.31 92 VAL A CA 1
ATOM 737 C C . VAL A 1 92 ? -17.106 -4.034 2.815 1.00 91.31 92 VAL A C 1
ATOM 739 O O . VAL A 1 92 ? -16.080 -4.533 2.346 1.00 91.31 92 VAL A O 1
ATOM 742 N N . GLU A 1 93 ? -18.044 -3.451 2.081 1.00 89.62 93 GLU A N 1
ATOM 743 C CA . GLU A 1 93 ? -17.959 -3.371 0.634 1.00 89.62 93 GLU A CA 1
ATOM 744 C C . GLU A 1 93 ? -17.079 -2.198 0.199 1.00 89.62 93 GLU A C 1
ATOM 746 O O . GLU A 1 93 ? -16.960 -1.169 0.870 1.00 89.62 93 GLU A O 1
ATOM 751 N N . SER A 1 94 ? -16.488 -2.312 -0.991 1.00 85.44 94 SER A N 1
ATOM 752 C CA . SER A 1 94 ? -15.633 -1.249 -1.541 1.00 85.44 94 SER A CA 1
ATOM 753 C C . SER A 1 94 ? -16.375 0.082 -1.729 1.00 85.44 94 SER A C 1
ATOM 755 O O . SER A 1 94 ? -15.755 1.144 -1.653 1.00 85.44 94 SER A O 1
ATOM 757 N N . SER A 1 95 ? -17.695 0.046 -1.942 1.00 88.75 95 SER A N 1
ATOM 758 C CA . SER A 1 95 ? -18.544 1.241 -2.005 1.00 88.75 95 SER A CA 1
ATOM 759 C C . SER A 1 95 ? -18.635 1.973 -0.668 1.00 88.75 95 SER A C 1
ATOM 761 O O . SER A 1 95 ? -18.637 3.204 -0.651 1.00 88.75 95 SER A O 1
ATOM 763 N N . ASP A 1 96 ? -18.677 1.236 0.444 1.00 92.00 96 ASP A N 1
ATOM 764 C CA . ASP A 1 96 ? -18.741 1.819 1.786 1.00 92.00 96 ASP A CA 1
ATOM 765 C C . ASP A 1 96 ? -17.418 2.495 2.137 1.00 92.00 96 ASP A C 1
ATOM 767 O O . ASP A 1 96 ? -17.413 3.618 2.640 1.00 92.00 96 ASP A O 1
ATOM 771 N N . LEU A 1 97 ? -16.298 1.860 1.770 1.00 91.44 97 LEU A N 1
ATOM 772 C CA . LEU A 1 97 ? -14.964 2.452 1.893 1.00 91.44 97 LEU A CA 1
ATOM 773 C C . LEU A 1 97 ? -14.866 3.761 1.101 1.00 91.44 97 LEU A C 1
ATOM 775 O O . LEU A 1 97 ? -14.461 4.783 1.647 1.00 91.44 97 LEU A O 1
ATOM 779 N N . GLY A 1 98 ? -15.297 3.760 -0.165 1.00 89.19 98 GLY A N 1
ATOM 780 C CA . GLY A 1 98 ? -15.268 4.964 -1.001 1.00 89.19 98 GLY A CA 1
ATOM 781 C C . GLY A 1 98 ? -16.140 6.099 -0.452 1.00 89.19 98 GLY A C 1
ATOM 782 O O . GLY A 1 98 ? -15.763 7.270 -0.524 1.00 89.19 98 GLY A O 1
ATOM 783 N N . LYS A 1 99 ? -17.290 5.771 0.147 1.00 92.75 99 LYS A N 1
ATOM 784 C CA . LYS A 1 99 ? -18.153 6.757 0.808 1.00 92.75 99 LYS A CA 1
ATOM 785 C C . LYS A 1 99 ? -17.507 7.323 2.075 1.00 92.75 99 LYS A C 1
ATOM 787 O O . LYS A 1 99 ? -17.556 8.535 2.273 1.00 92.75 99 LYS A O 1
ATOM 792 N N . ALA A 1 100 ? -16.907 6.477 2.909 1.00 94.00 100 ALA A N 1
ATOM 793 C CA . ALA A 1 100 ? -16.238 6.900 4.138 1.00 94.00 100 ALA A CA 1
ATOM 794 C C . ALA A 1 100 ? -15.032 7.810 3.847 1.00 94.00 100 ALA A C 1
ATOM 796 O O . ALA A 1 100 ? -14.870 8.841 4.501 1.00 94.00 100 ALA A O 1
ATOM 797 N N . GLU A 1 101 ? -14.239 7.490 2.820 1.00 92.06 101 GLU A N 1
ATOM 798 C CA . GLU A 1 101 ? -13.154 8.354 2.333 1.00 92.06 101 GLU A CA 1
ATOM 799 C C . GLU A 1 101 ? -13.675 9.725 1.895 1.00 92.06 101 GLU A C 1
ATOM 801 O O . GLU A 1 101 ? -13.129 10.754 2.290 1.00 92.06 101 GLU A O 1
ATOM 806 N N . TRP A 1 102 ? -14.754 9.755 1.106 1.00 90.75 102 TRP A N 1
ATOM 807 C CA . TRP A 1 102 ? -15.344 11.006 0.627 1.00 90.75 102 TRP A CA 1
ATOM 808 C C . TRP A 1 102 ? -15.892 11.877 1.765 1.00 90.75 102 TRP A C 1
ATOM 810 O O . TRP A 1 102 ? -15.778 13.100 1.718 1.00 90.75 102 TRP A O 1
ATOM 820 N N . LEU A 1 103 ? -16.450 11.252 2.804 1.00 93.69 103 LEU A N 1
ATOM 821 C CA . LEU A 1 103 ? -16.943 11.934 4.004 1.00 93.69 103 LEU A CA 1
ATOM 822 C C . LEU A 1 103 ? -15.827 12.344 4.980 1.00 93.69 103 LEU A C 1
ATOM 824 O O . LEU A 1 103 ? -16.127 12.965 5.998 1.00 93.69 103 LEU A O 1
ATO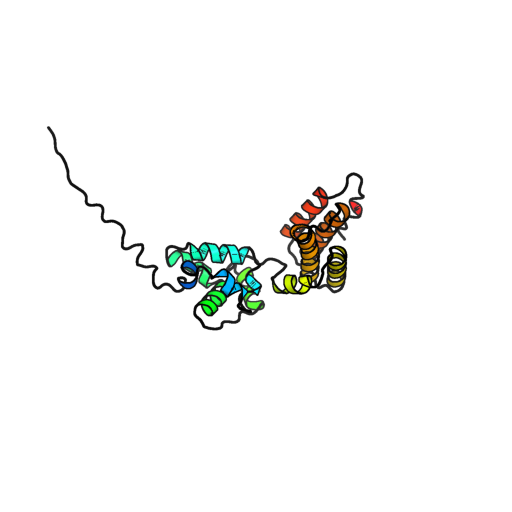M 828 N N . GLY A 1 104 ? -14.565 11.989 4.713 1.00 91.69 104 GLY A N 1
ATOM 829 C CA . GLY A 1 104 ? -13.446 12.242 5.626 1.00 91.69 104 GLY A CA 1
ATOM 830 C C . GLY A 1 104 ? -13.509 11.425 6.920 1.00 91.69 104 GLY A C 1
ATOM 831 O O . GLY A 1 104 ? -12.889 11.796 7.910 1.00 91.69 104 GLY A O 1
ATOM 832 N N . GLN A 1 105 ? -14.262 10.323 6.925 1.00 92.75 105 GLN A N 1
ATOM 833 C CA . GLN A 1 105 ? -14.413 9.424 8.077 1.00 92.75 105 GLN A CA 1
ATOM 834 C C . GLN A 1 105 ? -13.238 8.456 8.225 1.00 92.75 105 GLN A C 1
ATOM 836 O O . GLN A 1 105 ? -13.092 7.799 9.251 1.00 92.75 105 GLN A O 1
ATOM 841 N N . MET A 1 106 ? -12.399 8.368 7.196 1.00 92.56 106 MET A N 1
ATOM 842 C CA . MET A 1 106 ? -11.175 7.590 7.203 1.00 92.56 106 MET A CA 1
ATOM 843 C C . MET A 1 106 ? -10.108 8.262 6.334 1.00 92.56 106 MET A C 1
ATOM 845 O O . MET A 1 106 ? -10.455 8.960 5.374 1.00 92.56 106 MET A O 1
ATOM 849 N N . PRO A 1 107 ? -8.813 8.048 6.629 1.00 90.19 107 PRO A N 1
ATOM 850 C CA . PRO A 1 107 ? -7.740 8.405 5.712 1.00 90.19 107 PRO A CA 1
ATOM 851 C C . PRO A 1 107 ? -7.980 7.816 4.321 1.00 90.19 107 PRO A C 1
ATOM 853 O O . PRO A 1 107 ? -8.453 6.685 4.192 1.00 90.19 107 PRO A O 1
ATOM 856 N N . LYS A 1 108 ? -7.622 8.580 3.287 1.00 88.69 108 LYS A N 1
ATOM 857 C CA . LYS A 1 108 ? -7.658 8.106 1.904 1.00 88.69 108 LYS A CA 1
ATOM 858 C C . LYS A 1 108 ? -6.733 6.901 1.765 1.00 88.69 108 LYS A C 1
ATOM 860 O O . LYS A 1 108 ? -5.570 6.997 2.149 1.00 88.69 108 LYS A O 1
ATOM 865 N N . ARG A 1 109 ? -7.238 5.810 1.191 1.00 90.81 109 ARG A N 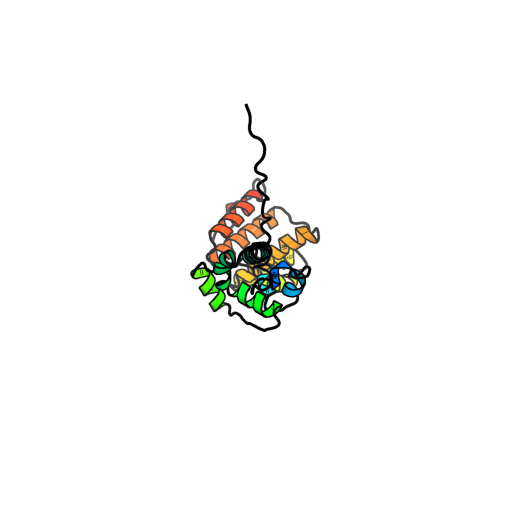1
ATOM 866 C CA . ARG A 1 109 ? -6.429 4.613 0.978 1.00 90.81 109 ARG A CA 1
ATOM 867 C C . ARG A 1 109 ? -5.329 4.813 -0.053 1.00 90.81 109 ARG A C 1
ATOM 869 O O . ARG A 1 109 ? -5.448 5.623 -0.988 1.00 90.81 109 ARG A O 1
ATOM 876 N N . ASP A 1 110 ? -4.302 3.992 0.082 1.00 90.56 110 ASP A N 1
ATOM 877 C CA . ASP A 1 110 ? -3.267 3.808 -0.926 1.00 90.56 110 ASP A CA 1
ATOM 878 C C . ASP A 1 110 ? -3.869 3.265 -2.230 1.00 90.56 110 ASP A C 1
ATOM 880 O O . ASP A 1 110 ? -4.833 2.498 -2.224 1.00 90.56 110 ASP A O 1
ATOM 884 N N . ALA A 1 111 ? -3.329 3.661 -3.388 1.00 91.19 111 ALA A N 1
ATOM 885 C CA . ALA A 1 111 ? -3.849 3.202 -4.684 1.00 91.19 111 ALA A CA 1
ATOM 886 C C . ALA A 1 111 ? -3.766 1.691 -4.767 1.00 91.19 111 ALA A C 1
ATOM 888 O O . ALA A 1 111 ? -4.692 1.053 -5.255 1.00 91.19 111 ALA A O 1
ATOM 889 N N . VAL A 1 112 ? -2.630 1.161 -4.321 1.00 92.50 112 VAL A N 1
ATOM 890 C CA . VAL A 1 112 ? -2.331 -0.258 -4.297 1.00 92.50 112 VAL A CA 1
ATOM 891 C C . VAL A 1 112 ? -2.736 -0.797 -2.939 1.00 92.50 112 VAL A C 1
ATOM 893 O O . VAL A 1 112 ? -2.227 -0.356 -1.917 1.00 92.50 112 VAL A O 1
ATOM 896 N N . GLN A 1 113 ? -3.642 -1.766 -2.945 1.00 89.38 113 GLN A N 1
ATOM 897 C CA . GLN A 1 113 ? -4.074 -2.472 -1.745 1.00 89.38 113 GLN A CA 1
ATOM 898 C C . GLN A 1 113 ? -3.436 -3.866 -1.710 1.00 89.38 113 GLN A C 1
ATOM 900 O O . GLN A 1 113 ? -2.911 -4.350 -2.719 1.00 89.38 113 GLN A O 1
ATOM 905 N N . MET A 1 114 ? -3.498 -4.549 -0.563 1.00 90.00 114 MET A N 1
ATOM 906 C CA . MET A 1 114 ? -2.840 -5.854 -0.395 1.00 90.00 114 MET A CA 1
ATOM 907 C C . MET A 1 114 ? -3.197 -6.883 -1.489 1.00 90.00 114 MET A C 1
ATOM 909 O O . MET A 1 114 ? -2.276 -7.517 -2.005 1.00 90.00 114 MET A O 1
ATOM 913 N N . PRO A 1 115 ? -4.462 -7.023 -1.946 1.00 91.38 115 PRO A N 1
ATOM 914 C CA . PRO A 1 115 ? -4.791 -7.980 -3.006 1.00 91.38 115 PRO A CA 1
ATOM 915 C C . PRO A 1 115 ? -4.050 -7.724 -4.327 1.00 91.38 115 PRO A C 1
ATOM 917 O O . PRO A 1 115 ? -3.782 -8.660 -5.079 1.00 91.38 115 PRO A O 1
ATOM 920 N N . ASN A 1 116 ? -3.714 -6.468 -4.630 1.00 94.38 116 ASN A N 1
ATOM 921 C CA . ASN A 1 116 ? -2.921 -6.125 -5.809 1.00 94.38 116 ASN A CA 1
ATOM 922 C C . ASN A 1 116 ? -1.461 -6.567 -5.636 1.00 94.38 116 ASN A C 1
ATOM 924 O O . ASN A 1 116 ? -0.871 -7.127 -6.558 1.00 94.38 116 ASN A O 1
ATOM 928 N N . LEU A 1 117 ? -0.889 -6.363 -4.443 1.00 94.31 117 LEU A N 1
ATOM 929 C CA . LEU A 1 117 ? 0.471 -6.806 -4.113 1.00 94.31 117 LEU A CA 1
ATOM 930 C C . LEU A 1 117 ? 0.594 -8.333 -4.165 1.00 94.31 117 LEU A C 1
ATOM 932 O O . LEU A 1 117 ? 1.569 -8.855 -4.705 1.00 94.31 117 LEU A O 1
ATOM 936 N N . GLU A 1 118 ? -0.409 -9.053 -3.658 1.00 93.81 118 GLU A N 1
ATOM 937 C CA . GLU A 1 118 ? -0.470 -10.518 -3.714 1.00 93.81 118 GLU A CA 1
ATOM 938 C C . GLU A 1 118 ? -0.501 -11.027 -5.159 1.00 93.81 118 GLU A C 1
ATOM 940 O O . GLU A 1 118 ? 0.249 -11.941 -5.506 1.00 93.81 118 GLU A O 1
ATOM 945 N N . ARG A 1 119 ? -1.304 -10.401 -6.031 1.00 96.19 119 ARG A N 1
ATOM 946 C CA . ARG A 1 119 ? -1.300 -10.720 -7.467 1.00 96.19 119 ARG A CA 1
ATOM 947 C C . ARG A 1 119 ? 0.046 -10.418 -8.114 1.00 96.19 119 ARG A C 1
ATOM 949 O O . ARG A 1 119 ? 0.553 -11.248 -8.861 1.00 96.19 119 ARG A O 1
ATOM 956 N N . ALA A 1 120 ? 0.659 -9.279 -7.802 1.00 97.50 120 ALA A N 1
ATOM 957 C CA . ALA A 1 120 ? 1.965 -8.907 -8.340 1.00 97.50 120 ALA A CA 1
ATOM 958 C C . ALA A 1 120 ? 3.099 -9.837 -7.863 1.00 97.50 120 ALA A C 1
ATOM 960 O O . ALA A 1 120 ? 4.110 -9.982 -8.552 1.00 97.50 120 ALA A O 1
ATOM 961 N N . ALA A 1 121 ? 2.938 -10.520 -6.724 1.00 97.00 121 ALA A N 1
ATOM 962 C CA . ALA A 1 121 ? 3.942 -11.425 -6.164 1.00 97.00 121 ALA A CA 1
ATOM 963 C C . ALA A 1 121 ? 4.257 -12.645 -7.051 1.00 97.00 121 ALA A C 1
ATOM 965 O O . ALA A 1 121 ? 5.260 -13.330 -6.806 1.00 97.00 121 ALA A O 1
ATOM 966 N N . ILE A 1 122 ? 3.453 -12.921 -8.088 1.00 97.56 122 ILE A N 1
ATOM 967 C CA . ILE A 1 122 ? 3.771 -13.931 -9.109 1.00 97.56 122 ILE A CA 1
ATOM 968 C C . ILE A 1 122 ? 5.063 -13.592 -9.861 1.00 97.56 122 ILE A C 1
ATOM 970 O O . ILE A 1 122 ? 5.793 -14.503 -10.244 1.00 97.56 122 ILE A O 1
ATOM 974 N N . HIS A 1 123 ? 5.387 -12.304 -10.019 1.00 97.88 123 HIS A N 1
ATOM 975 C CA . HIS A 1 123 ? 6.592 -11.862 -10.711 1.00 97.88 123 HIS A CA 1
ATOM 976 C C . HIS A 1 123 ? 7.822 -12.050 -9.820 1.00 97.88 123 HIS A C 1
ATOM 978 O O . HIS A 1 123 ? 7.887 -11.556 -8.684 1.00 97.88 123 HIS A O 1
ATOM 984 N N . LYS A 1 124 ? 8.798 -12.806 -10.328 1.00 97.69 124 LYS A N 1
ATOM 985 C CA . LYS A 1 124 ? 10.008 -13.185 -9.583 1.00 97.69 124 LYS A CA 1
ATOM 986 C C . LYS A 1 124 ? 11.250 -12.410 -10.012 1.00 97.69 124 LYS A C 1
ATOM 988 O O . LYS A 1 124 ? 12.206 -12.382 -9.246 1.00 97.69 124 LYS A O 1
ATOM 993 N N . THR A 1 125 ? 11.218 -11.753 -11.169 1.00 97.94 125 THR A N 1
ATOM 994 C CA . THR A 1 125 ? 12.295 -10.888 -11.669 1.00 97.94 125 THR A CA 1
ATOM 995 C C . THR A 1 125 ? 11.801 -9.453 -11.857 1.00 97.94 125 THR A C 1
ATOM 997 O O . THR A 1 125 ? 10.596 -9.216 -12.018 1.00 97.94 125 THR A O 1
ATOM 1000 N N . ILE A 1 126 ? 12.721 -8.486 -11.817 1.00 97.69 126 ILE A N 1
ATOM 1001 C CA . ILE A 1 126 ? 12.441 -7.075 -12.122 1.00 97.69 126 ILE A CA 1
ATOM 1002 C C . ILE A 1 126 ? 11.870 -6.936 -13.539 1.00 97.69 126 ILE A C 1
ATOM 1004 O O . ILE A 1 126 ? 10.917 -6.181 -13.751 1.00 97.69 126 ILE A O 1
ATOM 1008 N N . GLU A 1 127 ? 12.402 -7.688 -14.502 1.00 96.88 127 GLU A N 1
ATOM 1009 C CA . GLU A 1 127 ? 11.971 -7.683 -15.900 1.00 96.88 127 GLU A CA 1
ATOM 1010 C C . GLU A 1 127 ? 10.534 -8.186 -16.041 1.00 96.88 127 GLU A C 1
ATOM 1012 O O . GLU A 1 127 ? 9.718 -7.524 -16.690 1.00 96.88 127 GLU A O 1
ATOM 1017 N N . ASP A 1 128 ? 10.199 -9.302 -15.385 1.00 97.81 128 ASP A N 1
ATOM 1018 C CA . ASP A 1 128 ? 8.845 -9.864 -15.395 1.00 97.81 128 ASP A CA 1
ATOM 1019 C C . ASP A 1 128 ? 7.852 -8.909 -14.736 1.00 97.81 128 ASP A C 1
ATOM 1021 O O . ASP A 1 128 ? 6.750 -8.708 -15.245 1.00 97.81 128 ASP A O 1
ATOM 1025 N N . ALA A 1 129 ? 8.238 -8.297 -13.615 1.00 98.06 129 ALA A N 1
ATOM 1026 C CA . ALA A 1 129 ? 7.411 -7.342 -12.886 1.00 98.06 129 ALA A CA 1
ATOM 1027 C C . ALA A 1 129 ? 7.147 -6.080 -13.726 1.00 98.06 129 ALA A C 1
ATOM 1029 O O . ALA A 1 129 ? 6.007 -5.633 -13.865 1.00 98.06 129 ALA A O 1
ATOM 1030 N N . LYS A 1 130 ? 8.179 -5.545 -14.384 1.00 97.44 130 LYS A N 1
ATOM 1031 C CA . LYS A 1 130 ? 8.060 -4.429 -15.332 1.00 97.44 130 LYS A CA 1
ATOM 1032 C C . LYS A 1 130 ? 7.164 -4.777 -16.521 1.00 97.44 130 LYS A C 1
ATOM 1034 O O . LYS A 1 130 ? 6.302 -3.974 -16.886 1.00 97.44 130 LYS A O 1
ATOM 1039 N N . ALA A 1 131 ? 7.353 -5.950 -17.128 1.00 97.81 131 ALA A N 1
ATOM 1040 C CA . ALA A 1 131 ? 6.549 -6.415 -18.256 1.00 97.81 131 ALA A CA 1
ATOM 1041 C C . ALA A 1 131 ? 5.079 -6.627 -17.860 1.00 97.81 131 ALA A C 1
ATOM 1043 O O . ALA A 1 131 ? 4.188 -6.161 -18.573 1.00 97.81 131 ALA A O 1
ATOM 1044 N N . GLY A 1 132 ? 4.833 -7.244 -16.701 1.00 97.94 132 GLY A N 1
ATOM 1045 C CA . GLY A 1 132 ? 3.502 -7.421 -16.122 1.00 97.94 132 GLY A CA 1
ATOM 1046 C C . GLY A 1 132 ? 2.799 -6.090 -15.874 1.00 97.94 132 GLY A C 1
ATOM 1047 O O . GLY A 1 132 ? 1.661 -5.907 -16.305 1.00 97.94 132 GLY A O 1
ATOM 1048 N N . GLY A 1 133 ? 3.508 -5.115 -15.297 1.00 97.81 133 GLY A N 1
ATOM 1049 C CA . GLY A 1 133 ? 2.965 -3.773 -15.088 1.00 97.81 133 GLY A CA 1
ATOM 1050 C C . GLY A 1 133 ? 2.600 -3.076 -16.398 1.00 97.81 133 GLY A C 1
ATOM 1051 O O . GLY A 1 133 ? 1.513 -2.520 -16.531 1.00 97.81 133 GLY A O 1
ATOM 1052 N N . ASN A 1 134 ? 3.452 -3.184 -17.421 1.00 97.38 134 ASN A N 1
ATOM 1053 C CA . ASN A 1 134 ? 3.166 -2.628 -18.747 1.00 97.38 134 ASN A CA 1
ATOM 1054 C C . ASN A 1 134 ? 1.962 -3.299 -19.427 1.00 97.38 134 ASN A C 1
ATOM 1056 O O . ASN A 1 134 ? 1.216 -2.625 -20.139 1.00 97.38 134 ASN A O 1
ATOM 1060 N N . ALA A 1 135 ? 1.774 -4.608 -19.243 1.00 98.19 135 ALA A N 1
ATOM 1061 C CA . ALA A 1 135 ? 0.614 -5.330 -19.764 1.00 98.19 135 ALA A CA 1
ATOM 1062 C C . ALA A 1 135 ? -0.678 -4.856 -19.082 1.00 98.19 135 ALA A C 1
ATOM 1064 O O . ALA A 1 135 ? -1.591 -4.392 -19.763 1.00 98.19 135 ALA A O 1
ATOM 1065 N N . LYS A 1 136 ? -0.699 -4.839 -17.745 1.00 98.25 136 LYS A N 1
ATOM 1066 C CA . LYS A 1 136 ? -1.831 -4.352 -16.941 1.00 98.25 136 LYS A CA 1
ATOM 1067 C C . LYS A 1 136 ? -2.191 -2.902 -17.250 1.00 98.25 136 LYS A C 1
ATOM 1069 O O . LYS A 1 136 ? -3.362 -2.550 -17.353 1.00 98.25 136 LYS A O 1
ATOM 1074 N N . PHE A 1 137 ? -1.185 -2.065 -17.494 1.00 97.38 137 PHE A N 1
ATOM 1075 C CA . PHE A 1 137 ? -1.405 -0.677 -17.884 1.00 97.38 137 PHE A CA 1
ATOM 1076 C C . PHE A 1 137 ? -2.143 -0.557 -19.225 1.00 97.38 137 PHE A C 1
ATOM 1078 O O . PHE A 1 137 ? -3.059 0.256 -19.353 1.00 97.38 137 PHE A O 1
ATOM 1085 N N . LYS A 1 138 ? -1.772 -1.373 -20.222 1.00 97.00 138 LYS A N 1
ATOM 1086 C CA . LYS A 1 138 ? -2.451 -1.412 -21.531 1.00 97.00 138 LYS A CA 1
ATOM 1087 C C . LYS A 1 138 ? -3.896 -1.903 -21.421 1.00 97.00 138 LYS A C 1
ATOM 1089 O O . LYS A 1 138 ? -4.733 -1.461 -22.199 1.00 97.00 138 LYS A O 1
ATOM 1094 N N . GLU A 1 139 ? -4.178 -2.772 -20.454 1.00 97.69 139 GLU A N 1
ATOM 1095 C CA . GLU A 1 139 ? -5.525 -3.270 -20.135 1.00 97.69 139 GLU A CA 1
ATOM 1096 C C . GLU A 1 139 ? -6.382 -2.242 -19.371 1.00 97.69 139 GLU A C 1
ATOM 1098 O O . GLU A 1 139 ? -7.582 -2.438 -19.210 1.00 97.69 139 GLU A O 1
ATOM 1103 N N . GLY A 1 140 ? -5.796 -1.128 -18.916 1.00 96.56 140 GLY A N 1
ATOM 1104 C CA . GLY A 1 140 ? -6.485 -0.130 -18.092 1.00 96.56 140 GLY A CA 1
ATOM 1105 C C . GLY A 1 140 ? -6.565 -0.497 -16.607 1.00 96.56 140 GLY A C 1
ATOM 1106 O O . GLY A 1 140 ? -7.157 0.242 -15.821 1.00 96.56 140 GLY A O 1
ATOM 1107 N N . GLU A 1 141 ? -5.931 -1.595 -16.191 1.00 97.88 141 GLU A N 1
ATOM 1108 C CA . GLU A 1 141 ? -5.838 -2.024 -14.795 1.00 97.88 141 GLU A CA 1
ATOM 1109 C C . GLU A 1 141 ? -4.704 -1.271 -14.082 1.00 97.88 141 GLU A C 1
ATOM 1111 O O . GLU A 1 141 ? -3.671 -1.826 -13.709 1.00 97.88 141 GLU A O 1
ATOM 1116 N N . TYR A 1 142 ? -4.874 0.043 -13.924 1.00 97.75 142 TYR A N 1
ATOM 1117 C CA . TYR A 1 142 ? -3.810 0.941 -13.459 1.00 97.75 142 TYR A CA 1
ATOM 1118 C C . TYR A 1 142 ? -3.311 0.631 -12.043 1.00 97.75 142 TYR A C 1
ATOM 1120 O O . TYR A 1 142 ? -2.119 0.775 -11.773 1.00 97.75 142 TYR A O 1
ATOM 1128 N N . THR A 1 143 ? -4.192 0.185 -11.145 1.00 96.62 143 THR A N 1
ATOM 1129 C CA . THR A 1 143 ? -3.793 -0.210 -9.788 1.00 96.62 143 THR A CA 1
ATOM 1130 C C . THR A 1 143 ? -2.911 -1.458 -9.798 1.00 96.62 143 THR A C 1
ATOM 1132 O O . THR A 1 143 ? -1.891 -1.498 -9.112 1.00 96.62 143 THR A O 1
ATOM 1135 N N . ASP A 1 144 ? -3.268 -2.468 -10.592 1.00 97.88 144 ASP A N 1
ATOM 1136 C CA . ASP A 1 144 ? -2.466 -3.685 -10.722 1.00 97.88 144 ASP A CA 1
ATOM 1137 C C . ASP A 1 144 ? -1.152 -3.418 -11.461 1.00 97.88 144 ASP A C 1
ATOM 1139 O O . ASP A 1 144 ? -0.110 -3.942 -11.071 1.00 97.88 144 ASP A O 1
ATOM 1143 N N . ALA A 1 145 ? -1.161 -2.520 -12.450 1.00 98.38 145 ALA A N 1
ATOM 1144 C CA . ALA A 1 145 ? 0.061 -2.050 -13.093 1.00 98.38 145 ALA A CA 1
ATOM 1145 C C . ALA A 1 145 ? 1.042 -1.440 -12.080 1.00 98.38 145 ALA A C 1
ATOM 1147 O O . ALA A 1 145 ? 2.222 -1.798 -12.055 1.00 98.38 145 ALA A O 1
ATOM 1148 N N . LEU A 1 146 ? 0.534 -0.567 -11.203 1.00 97.69 146 LEU A N 1
ATOM 1149 C CA . LEU A 1 146 ? 1.317 0.056 -10.141 1.00 97.69 146 LEU A CA 1
ATOM 1150 C C . LEU A 1 146 ? 1.872 -0.988 -9.160 1.00 97.69 146 LEU A C 1
ATOM 1152 O O . LEU A 1 146 ? 3.050 -0.927 -8.814 1.00 97.69 146 LEU A O 1
ATOM 1156 N N . ALA A 1 147 ? 1.073 -1.987 -8.778 1.00 97.81 147 ALA A N 1
ATOM 1157 C CA . ALA A 1 147 ? 1.514 -3.080 -7.908 1.00 97.81 147 ALA A CA 1
ATOM 1158 C C . ALA A 1 147 ? 2.660 -3.903 -8.519 1.00 97.81 147 ALA A C 1
ATOM 1160 O O . ALA A 1 147 ? 3.621 -4.242 -7.826 1.00 97.81 147 ALA A O 1
ATOM 1161 N N . CYS A 1 148 ? 2.605 -4.184 -9.823 1.00 98.50 148 CYS A N 1
ATOM 1162 C CA . CYS A 1 148 ? 3.685 -4.860 -10.540 1.00 98.50 148 CYS A CA 1
ATOM 1163 C C . CYS A 1 148 ? 4.985 -4.037 -10.541 1.00 98.50 148 CYS A C 1
ATOM 1165 O O . CYS A 1 148 ? 6.060 -4.596 -10.344 1.00 98.50 148 CYS A O 1
ATOM 1167 N N . TRP A 1 149 ? 4.932 -2.713 -10.696 1.00 98.00 149 TRP A N 1
ATOM 1168 C CA . TRP A 1 149 ? 6.148 -1.892 -10.601 1.00 98.00 149 TRP A CA 1
ATOM 1169 C C . TRP A 1 149 ? 6.673 -1.776 -9.165 1.00 98.00 149 TRP A C 1
ATOM 1171 O O . TRP A 1 149 ? 7.884 -1.849 -8.962 1.00 98.00 149 TRP A O 1
ATOM 1181 N N . LEU A 1 150 ? 5.795 -1.710 -8.157 1.00 96.81 150 LEU A N 1
ATOM 1182 C CA . LEU A 1 150 ? 6.196 -1.816 -6.747 1.00 96.81 150 LEU A CA 1
ATOM 1183 C C . LEU A 1 150 ? 6.883 -3.153 -6.447 1.00 96.81 150 LEU A C 1
ATOM 1185 O O . LEU A 1 150 ? 7.870 -3.195 -5.712 1.00 96.81 150 LEU A O 1
ATOM 1189 N N . ARG A 1 151 ? 6.430 -4.245 -7.073 1.00 97.69 151 ARG A N 1
ATOM 1190 C CA . ARG A 1 151 ? 7.091 -5.550 -6.968 1.00 97.69 151 ARG A CA 1
ATOM 1191 C C . ARG A 1 151 ? 8.533 -5.512 -7.479 1.00 97.69 151 ARG A C 1
ATOM 1193 O O . ARG A 1 151 ? 9.381 -6.156 -6.869 1.00 97.69 151 ARG A O 1
ATOM 1200 N N . ALA A 1 152 ? 8.829 -4.763 -8.542 1.00 97.88 152 ALA A N 1
ATOM 1201 C CA . ALA A 1 152 ? 10.199 -4.612 -9.038 1.00 97.88 152 ALA A CA 1
ATOM 1202 C C . ALA A 1 152 ? 11.111 -3.921 -8.006 1.00 97.88 152 ALA A C 1
ATOM 1204 O O . ALA A 1 152 ? 12.207 -4.413 -7.736 1.00 97.88 152 ALA A O 1
ATOM 1205 N N . PHE A 1 153 ? 10.644 -2.842 -7.366 1.00 96.75 153 PHE A N 1
ATOM 1206 C CA . PHE A 1 153 ? 11.388 -2.189 -6.279 1.00 96.75 153 PHE A CA 1
ATOM 1207 C C . PHE A 1 153 ? 11.590 -3.124 -5.085 1.00 96.75 153 PHE A C 1
ATOM 1209 O O . PHE A 1 153 ? 12.698 -3.252 -4.574 1.00 96.75 153 PHE A O 1
ATOM 1216 N N . HIS A 1 154 ? 10.553 -3.867 -4.704 1.00 96.50 154 HIS A N 1
ATOM 1217 C CA . HIS A 1 154 ? 10.659 -4.839 -3.624 1.00 96.50 154 HIS A CA 1
ATOM 1218 C C . HIS A 1 154 ? 11.676 -5.952 -3.927 1.00 96.50 154 HIS A C 1
ATOM 1220 O O . HIS A 1 154 ? 12.431 -6.345 -3.041 1.00 96.50 154 HIS A O 1
ATOM 1226 N N . LEU A 1 155 ? 11.728 -6.468 -5.161 1.00 97.50 155 LEU A N 1
ATOM 1227 C CA . LEU A 1 155 ? 12.727 -7.462 -5.580 1.00 97.50 155 LEU A CA 1
ATOM 1228 C C . LEU A 1 155 ? 14.155 -6.909 -5.500 1.00 97.50 155 LEU A C 1
ATOM 1230 O O . LEU A 1 155 ? 15.060 -7.623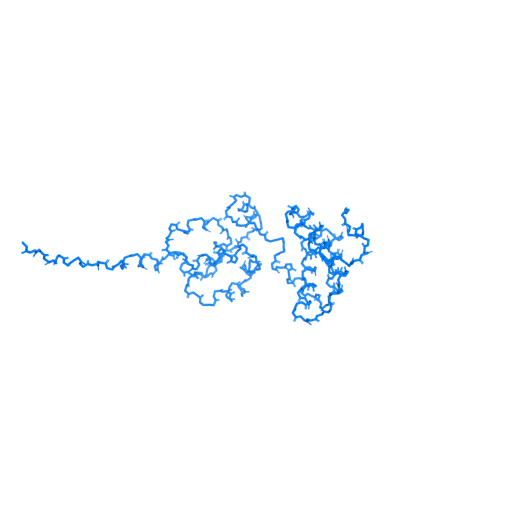 -5.068 1.00 97.50 155 LEU A O 1
ATOM 1234 N N . HIS A 1 156 ? 14.351 -5.640 -5.854 1.00 96.25 156 HIS A N 1
ATOM 1235 C CA . HIS A 1 156 ? 15.630 -4.962 -5.660 1.00 96.25 156 HIS A CA 1
ATOM 1236 C C . HIS A 1 156 ? 16.017 -4.902 -4.174 1.00 96.25 156 HIS A C 1
ATOM 1238 O O . HIS A 1 156 ? 17.090 -5.367 -3.796 1.00 96.25 156 HIS A O 1
ATOM 1244 N N . GLU A 1 157 ? 15.123 -4.395 -3.324 1.00 95.50 157 GLU A N 1
ATOM 1245 C CA . GLU A 1 157 ? 15.395 -4.156 -1.901 1.00 95.50 157 GLU A CA 1
ATOM 1246 C C . GLU A 1 157 ? 15.582 -5.442 -1.090 1.00 95.50 157 GLU A C 1
ATOM 1248 O O . GLU A 1 157 ? 16.419 -5.494 -0.191 1.00 95.50 157 GLU A O 1
ATOM 1253 N N . THR A 1 158 ? 14.807 -6.485 -1.389 1.00 95.25 158 THR A N 1
ATOM 1254 C CA . THR A 1 158 ? 14.735 -7.686 -0.537 1.00 95.25 158 THR A CA 1
ATOM 1255 C C . THR A 1 158 ? 15.418 -8.912 -1.128 1.00 95.25 158 THR A C 1
ATOM 1257 O O . THR A 1 158 ? 15.829 -9.791 -0.376 1.00 95.25 158 THR A O 1
ATOM 1260 N N . HIS A 1 159 ? 15.547 -8.993 -2.456 1.00 92.62 159 HIS A N 1
ATOM 1261 C CA . HIS A 1 159 ? 16.199 -10.119 -3.138 1.00 92.62 159 HIS A CA 1
ATOM 1262 C C . HIS A 1 159 ? 17.547 -9.716 -3.756 1.00 92.62 159 HIS A C 1
ATOM 1264 O O . HIS A 1 159 ? 18.207 -10.556 -4.364 1.00 92.62 159 HIS A O 1
ATOM 1270 N N . GLY A 1 160 ? 17.957 -8.447 -3.616 1.00 93.50 160 GLY A N 1
ATOM 1271 C CA . GLY A 1 160 ? 19.238 -7.943 -4.110 1.00 93.50 160 GLY A CA 1
ATOM 1272 C C . GLY A 1 160 ? 19.355 -7.932 -5.634 1.00 93.50 160 GLY A C 1
ATOM 1273 O O . GLY A 1 160 ? 20.468 -7.922 -6.152 1.00 93.50 160 GLY A O 1
ATOM 1274 N N . GLN A 1 161 ? 18.232 -7.968 -6.361 1.00 95.88 161 GLN A N 1
ATOM 1275 C CA . GLN A 1 161 ? 18.263 -7.902 -7.821 1.00 95.88 161 GLN A CA 1
ATOM 1276 C C . GLN A 1 161 ? 18.758 -6.528 -8.275 1.00 95.88 161 GLN A C 1
ATOM 1278 O O . GLN A 1 161 ? 18.382 -5.497 -7.710 1.00 95.88 161 GLN A O 1
ATOM 1283 N N . GLU A 1 162 ? 19.617 -6.510 -9.289 1.00 95.31 162 GLU A N 1
ATOM 1284 C CA . GLU A 1 162 ? 20.187 -5.271 -9.797 1.00 95.31 162 GLU A CA 1
ATOM 1285 C C . GLU A 1 162 ? 19.108 -4.449 -10.507 1.00 95.31 162 GLU A C 1
ATOM 1287 O O . GLU A 1 162 ? 18.476 -4.905 -11.455 1.00 95.31 162 GLU A O 1
ATOM 1292 N N . LEU A 1 163 ? 18.889 -3.226 -10.022 1.00 93.56 163 LEU A N 1
ATOM 1293 C CA . LEU A 1 163 ? 17.969 -2.272 -10.625 1.00 93.56 163 LEU A CA 1
ATOM 1294 C C . LEU A 1 163 ? 18.765 -1.074 -11.124 1.00 93.56 163 LEU A C 1
ATOM 1296 O O . LEU A 1 163 ? 19.065 -0.151 -10.351 1.00 93.56 163 LEU A O 1
ATOM 1300 N N . ASP A 1 164 ? 19.082 -1.104 -12.415 1.00 91.56 164 ASP A N 1
ATOM 1301 C CA . ASP A 1 164 ? 19.819 -0.041 -13.079 1.00 91.56 164 ASP A CA 1
ATOM 1302 C C . ASP A 1 164 ? 19.053 1.293 -13.044 1.00 91.56 164 ASP A C 1
ATOM 1304 O O . ASP A 1 164 ? 17.824 1.359 -12.908 1.00 91.56 164 ASP A O 1
ATOM 1308 N N . GLN A 1 165 ? 19.806 2.384 -13.158 1.00 88.75 165 GLN A N 1
ATOM 1309 C CA . GLN A 1 165 ? 19.287 3.740 -13.022 1.00 88.75 165 GLN A CA 1
ATOM 1310 C C . GLN A 1 165 ? 18.230 4.081 -14.095 1.00 88.75 165 GLN A C 1
ATOM 1312 O O . GLN A 1 165 ? 17.220 4.718 -13.790 1.00 88.75 165 GLN A O 1
ATOM 1317 N N . GLN A 1 166 ? 18.403 3.605 -15.331 1.00 88.19 166 GLN A N 1
ATOM 1318 C CA . GLN A 1 166 ? 17.465 3.860 -16.426 1.00 88.19 166 GLN A CA 1
ATOM 1319 C C . GLN A 1 166 ? 16.138 3.121 -16.209 1.00 88.19 166 GLN A C 1
ATOM 1321 O O . GLN A 1 166 ? 15.057 3.699 -16.386 1.00 88.19 166 GLN A O 1
ATOM 1326 N N . THR A 1 167 ? 16.194 1.851 -15.803 1.00 91.00 167 THR A N 1
ATOM 1327 C CA . THR A 1 167 ? 14.998 1.070 -15.468 1.00 91.00 167 THR A CA 1
ATOM 1328 C C . THR A 1 167 ? 14.279 1.673 -14.269 1.00 91.00 167 THR A C 1
ATOM 1330 O O . THR A 1 167 ? 13.060 1.833 -14.325 1.00 91.00 167 THR A O 1
ATOM 1333 N N . ARG A 1 168 ? 15.007 2.105 -13.234 1.00 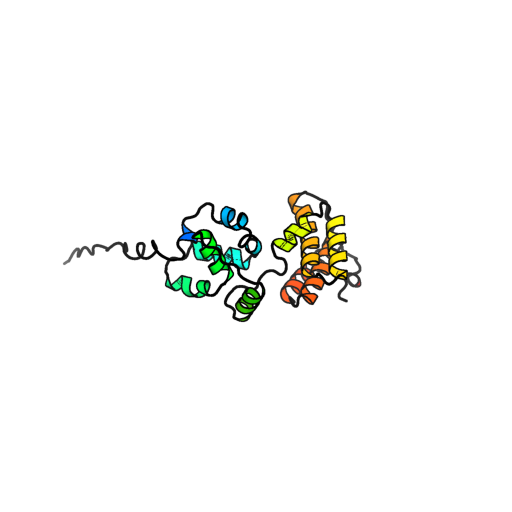93.38 168 ARG A N 1
ATOM 1334 C CA . ARG A 1 168 ? 14.442 2.799 -12.065 1.00 93.38 168 ARG A CA 1
ATOM 1335 C C . ARG A 1 168 ? 13.656 4.053 -12.453 1.00 93.38 168 ARG A C 1
ATOM 1337 O O . ARG A 1 168 ? 12.494 4.182 -12.071 1.00 93.38 168 ARG A O 1
ATOM 1344 N N . SER A 1 169 ? 14.254 4.935 -13.257 1.00 91.25 169 SER A N 1
ATOM 1345 C CA . SER A 1 169 ? 13.585 6.147 -13.752 1.00 91.25 169 SER A CA 1
ATOM 1346 C C . SER A 1 169 ? 12.332 5.811 -14.574 1.00 91.25 169 SER A C 1
ATOM 1348 O O . SER A 1 169 ? 11.267 6.405 -14.381 1.00 91.25 169 SER A O 1
ATOM 1350 N N . THR A 1 170 ? 12.411 4.780 -15.423 1.00 92.12 170 THR A N 1
ATOM 1351 C CA . THR A 1 170 ? 11.270 4.303 -16.224 1.00 92.12 170 THR A CA 1
ATOM 1352 C C . THR A 1 170 ? 10.116 3.813 -15.343 1.00 92.12 170 THR A C 1
ATOM 1354 O O . THR A 1 170 ? 8.965 4.168 -15.592 1.00 92.12 170 THR A O 1
ATOM 1357 N N . LEU A 1 171 ? 10.402 3.024 -14.303 1.00 95.38 171 LEU A N 1
ATOM 1358 C CA . LEU A 1 171 ? 9.382 2.509 -13.384 1.00 95.38 171 LEU A CA 1
ATOM 1359 C C . LEU A 1 171 ? 8.667 3.640 -12.638 1.00 95.38 171 LEU A C 1
ATOM 1361 O O . LEU A 1 171 ? 7.439 3.647 -12.603 1.00 95.38 171 LEU A O 1
ATOM 1365 N N . HIS A 1 172 ? 9.408 4.623 -12.116 1.00 95.81 172 HIS A N 1
ATOM 1366 C CA . HIS A 1 172 ? 8.815 5.800 -11.469 1.00 95.81 172 HIS A CA 1
ATOM 1367 C C . HIS A 1 172 ? 7.949 6.622 -12.435 1.00 95.81 172 HIS A C 1
ATOM 1369 O O . HIS A 1 172 ? 6.855 7.055 -12.083 1.00 95.81 172 HIS A O 1
ATOM 1375 N N . SER A 1 173 ? 8.391 6.789 -13.682 1.00 93.81 173 SER A N 1
ATOM 1376 C CA . SER A 1 173 ? 7.630 7.515 -14.709 1.00 93.81 173 SER A CA 1
ATOM 1377 C C . SER A 1 173 ? 6.309 6.819 -15.039 1.00 93.81 173 SER A C 1
ATOM 1379 O O . SER A 1 173 ? 5.248 7.442 -15.091 1.00 93.81 173 SER A O 1
ATOM 1381 N N . ASN A 1 174 ? 6.358 5.498 -15.204 1.00 95.62 174 ASN A N 1
ATOM 1382 C CA . ASN A 1 174 ? 5.179 4.683 -15.458 1.00 95.62 174 ASN A CA 1
ATOM 1383 C C . ASN A 1 174 ? 4.213 4.697 -14.262 1.00 95.62 174 ASN A C 1
ATOM 1385 O O . ASN A 1 174 ? 3.005 4.873 -14.445 1.00 95.62 174 ASN A O 1
ATOM 1389 N N . ALA A 1 175 ? 4.744 4.574 -13.042 1.00 96.50 175 ALA A N 1
ATOM 1390 C CA . ALA A 1 175 ? 3.978 4.669 -11.803 1.00 96.50 175 ALA A CA 1
ATOM 1391 C C . ALA A 1 175 ? 3.262 6.020 -11.685 1.00 96.50 175 ALA A C 1
ATOM 1393 O O . ALA A 1 175 ? 2.056 6.057 -11.427 1.00 96.50 175 ALA A O 1
ATOM 1394 N N . ALA A 1 176 ? 3.965 7.122 -11.966 1.00 95.81 176 ALA A N 1
ATOM 1395 C CA . ALA A 1 176 ? 3.376 8.454 -12.003 1.00 95.81 176 ALA A CA 1
ATOM 1396 C C . ALA A 1 176 ? 2.206 8.529 -12.990 1.00 95.81 176 ALA A C 1
ATOM 1398 O O . ALA A 1 176 ? 1.145 9.068 -12.667 1.00 95.81 176 ALA A O 1
ATOM 1399 N N . PHE A 1 177 ? 2.358 7.943 -14.179 1.00 94.88 177 PHE A N 1
ATOM 1400 C CA . PHE A 1 177 ? 1.301 7.973 -15.180 1.00 94.88 177 PHE A CA 1
ATOM 1401 C C . PHE A 1 177 ? 0.071 7.150 -14.772 1.00 94.88 177 PHE A C 1
ATOM 1403 O O . PHE A 1 177 ? -1.059 7.619 -14.925 1.00 94.88 177 PHE A O 1
ATOM 1410 N N . ALA A 1 178 ? 0.259 5.970 -14.175 1.00 96.62 178 ALA A N 1
ATOM 1411 C CA . ALA A 1 178 ? -0.848 5.208 -13.592 1.00 96.62 178 ALA A CA 1
ATOM 1412 C C . ALA A 1 178 ? -1.564 5.992 -12.484 1.00 96.62 178 ALA A C 1
ATOM 1414 O O . ALA A 1 178 ? -2.794 6.030 -12.461 1.00 96.62 178 ALA A O 1
ATOM 1415 N N . LEU A 1 179 ? -0.828 6.696 -11.622 1.00 95.94 179 LEU A N 1
ATOM 1416 C CA . LEU A 1 179 ? -1.409 7.542 -10.576 1.00 95.94 179 LEU A CA 1
ATOM 1417 C C . LEU A 1 179 ? -2.219 8.717 -11.148 1.00 95.94 179 LEU A C 1
ATOM 1419 O O . LEU A 1 179 ? -3.287 9.035 -10.618 1.00 95.94 179 LEU A O 1
ATOM 1423 N N . ILE A 1 180 ? -1.794 9.312 -12.269 1.00 95.56 180 ILE A N 1
ATOM 1424 C CA . ILE A 1 180 ? -2.598 10.309 -13.000 1.00 95.56 180 ILE A CA 1
ATOM 1425 C C . ILE A 1 180 ? -3.915 9.687 -13.477 1.00 95.56 180 ILE A C 1
ATOM 1427 O O . ILE A 1 180 ? -4.979 10.273 -13.264 1.00 95.56 180 ILE A O 1
ATOM 1431 N N . LYS A 1 181 ? -3.873 8.487 -14.075 1.00 95.88 181 LYS A N 1
ATOM 1432 C CA . LYS A 1 181 ? -5.085 7.771 -14.520 1.00 95.88 181 LYS A CA 1
ATOM 1433 C C . LYS A 1 181 ? -6.025 7.434 -13.359 1.00 95.88 181 LYS A C 1
ATOM 1435 O O . LYS A 1 181 ? -7.240 7.503 -13.522 1.00 95.88 181 LYS A O 1
ATOM 1440 N N . LEU A 1 182 ? -5.470 7.163 -12.179 1.00 94.12 182 LEU A N 1
ATOM 1441 C CA . LEU A 1 182 ? -6.203 6.934 -10.930 1.00 94.12 182 LEU A CA 1
ATOM 1442 C C . LEU A 1 182 ? -6.677 8.225 -10.238 1.00 94.12 182 LEU A C 1
ATOM 1444 O O . LEU A 1 182 ? -7.255 8.154 -9.156 1.00 94.12 182 LEU A O 1
ATOM 1448 N N . LYS A 1 183 ? -6.460 9.408 -10.835 1.00 94.12 183 LYS A N 1
ATOM 1449 C CA . LYS A 1 183 ? -6.807 10.721 -10.256 1.00 94.12 183 LYS A CA 1
ATOM 1450 C C . LYS A 1 183 ? -6.136 10.968 -8.895 1.00 94.12 183 LYS A C 1
ATOM 1452 O O . LYS A 1 183 ? -6.737 11.530 -7.978 1.00 94.12 183 LYS A O 1
ATOM 1457 N N . ARG A 1 184 ? -4.869 10.564 -8.767 1.00 93.69 184 ARG A N 1
ATOM 1458 C CA . ARG A 1 184 ? -4.015 10.759 -7.580 1.00 93.69 184 ARG A CA 1
ATOM 1459 C C . ARG A 1 184 ? -2.820 11.669 -7.930 1.00 93.69 184 ARG A C 1
ATOM 1461 O O . ARG A 1 184 ? -1.687 11.198 -8.002 1.00 93.69 184 ARG A O 1
ATOM 1468 N N . PRO A 1 185 ? -3.058 12.970 -8.206 1.00 93.25 185 PRO A N 1
ATOM 1469 C CA . PRO A 1 185 ? -2.047 13.866 -8.779 1.00 93.25 185 PRO A CA 1
ATOM 1470 C C . PRO A 1 185 ? -0.876 14.184 -7.838 1.00 93.25 185 PRO A C 1
ATOM 1472 O O . PRO A 1 185 ? 0.239 14.380 -8.311 1.00 93.25 185 PRO A O 1
ATOM 1475 N N . GLU A 1 186 ? -1.099 14.222 -6.523 1.00 93.06 186 GLU A N 1
ATOM 1476 C CA . GLU A 1 186 ? -0.038 14.503 -5.545 1.00 93.06 186 GLU A CA 1
ATOM 1477 C C . GLU A 1 186 ? 0.997 13.376 -5.496 1.00 93.06 186 GLU A C 1
ATOM 1479 O O . GLU A 1 186 ? 2.203 13.615 -5.548 1.00 93.06 186 GLU A O 1
ATOM 1484 N N . GLU A 1 187 ? 0.524 12.133 -5.481 1.00 93.88 187 GLU A N 1
ATOM 1485 C CA . GLU A 1 187 ? 1.386 10.954 -5.499 1.00 93.88 187 GLU A CA 1
ATOM 1486 C C . GLU A 1 187 ? 2.062 10.791 -6.855 1.00 93.88 187 GLU A C 1
ATOM 1488 O O . GLU A 1 187 ? 3.254 10.491 -6.911 1.00 93.88 187 GLU A O 1
ATOM 1493 N N . ALA A 1 188 ? 1.344 11.086 -7.946 1.00 94.38 188 ALA A N 1
ATOM 1494 C CA . ALA A 1 188 ? 1.946 11.145 -9.272 1.00 94.38 188 ALA A CA 1
ATOM 1495 C C . ALA A 1 188 ? 3.111 12.143 -9.312 1.00 94.38 188 ALA A C 1
ATOM 1497 O O . ALA A 1 188 ? 4.186 11.806 -9.797 1.00 94.38 188 ALA A O 1
ATOM 1498 N N . LEU A 1 189 ? 2.941 13.346 -8.752 1.00 93.81 189 LEU A N 1
ATOM 1499 C CA . LEU A 1 189 ? 4.012 14.340 -8.658 1.00 93.81 189 LEU A CA 1
ATOM 1500 C C . LEU A 1 189 ? 5.205 13.825 -7.837 1.00 93.81 189 LEU A C 1
ATOM 1502 O O . LEU A 1 189 ? 6.354 14.107 -8.187 1.00 93.81 189 LEU A O 1
ATOM 1506 N N . GLY A 1 190 ? 4.950 13.079 -6.761 1.00 94.31 190 GLY A N 1
ATOM 1507 C CA . GLY A 1 190 ? 5.986 12.404 -5.979 1.00 94.31 190 GLY A CA 1
ATOM 1508 C C . GLY A 1 190 ? 6.807 11.429 -6.826 1.00 94.31 190 GLY A C 1
ATOM 1509 O O . GLY A 1 190 ? 8.036 11.508 -6.838 1.00 94.31 190 GLY A O 1
ATOM 1510 N N . GLU A 1 191 ? 6.139 10.571 -7.592 1.00 94.25 191 GLU A N 1
ATOM 1511 C CA . GLU A 1 191 ? 6.790 9.623 -8.503 1.00 94.25 191 GLU A CA 1
ATOM 1512 C C . GLU A 1 191 ? 7.550 10.329 -9.641 1.00 94.25 191 GLU A C 1
ATOM 1514 O O . GLU A 1 191 ? 8.689 9.966 -9.935 1.00 94.25 191 GLU A O 1
ATOM 1519 N N . CYS A 1 192 ? 7.013 11.418 -10.204 1.00 92.75 192 CYS A N 1
ATOM 1520 C CA . CYS A 1 192 ? 7.724 12.240 -11.192 1.00 92.75 192 CYS A CA 1
ATOM 1521 C C . CYS A 1 192 ? 9.050 12.784 -10.650 1.00 92.75 192 CYS A C 1
ATOM 1523 O O . CYS A 1 192 ? 10.072 12.754 -11.336 1.00 92.75 192 CYS A O 1
ATOM 1525 N N . LYS A 1 193 ? 9.057 13.277 -9.405 1.00 93.19 193 LYS A N 1
ATOM 1526 C CA . LYS A 1 193 ? 10.282 13.769 -8.756 1.00 93.19 193 LYS A CA 1
ATOM 1527 C C . LYS A 1 193 ? 11.308 12.648 -8.598 1.00 93.19 193 LYS A C 1
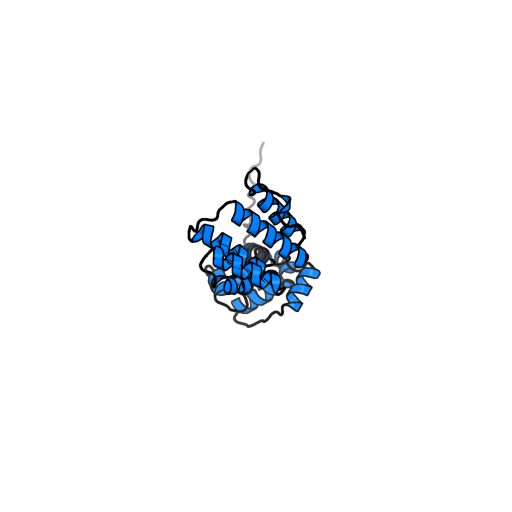ATOM 1529 O O . LYS A 1 193 ? 12.482 12.865 -8.890 1.00 93.19 193 LYS A O 1
ATOM 1534 N N . LYS A 1 194 ? 10.878 11.450 -8.183 1.00 93.19 194 LYS A N 1
ATOM 1535 C CA . LYS A 1 194 ? 11.755 10.270 -8.071 1.00 93.19 194 LYS A CA 1
ATOM 1536 C C . LYS A 1 194 ? 12.349 9.872 -9.426 1.00 93.19 194 LYS A C 1
ATOM 1538 O O . LYS A 1 194 ? 13.551 9.618 -9.502 1.00 93.19 194 LYS A O 1
ATOM 1543 N N . ALA A 1 195 ? 11.556 9.892 -10.498 1.00 89.69 195 ALA A N 1
ATOM 1544 C CA . ALA A 1 195 ? 12.043 9.632 -11.855 1.00 89.69 195 ALA A CA 1
ATOM 1545 C C . ALA A 1 195 ? 13.145 10.621 -12.269 1.00 89.69 195 ALA A C 1
ATOM 1547 O O . ALA A 1 195 ? 14.217 10.209 -12.709 1.00 89.69 195 ALA A O 1
ATOM 1548 N N . LEU A 1 196 ? 12.932 11.923 -12.048 1.00 87.56 196 LEU A N 1
ATOM 1549 C CA . LEU A 1 196 ? 13.919 12.960 -12.376 1.00 87.56 196 LEU A CA 1
ATOM 1550 C C . LEU A 1 196 ? 15.224 12.793 -11.585 1.00 87.56 196 LEU A C 1
ATOM 1552 O O . LEU A 1 196 ? 16.299 12.842 -12.175 1.00 87.56 196 LEU A O 1
ATOM 1556 N N . MET A 1 197 ? 15.144 12.525 -10.278 1.00 87.69 197 MET A N 1
ATOM 1557 C CA . MET A 1 197 ? 16.328 12.296 -9.431 1.00 87.69 197 MET A CA 1
ATOM 1558 C C . MET A 1 197 ? 17.125 11.047 -9.826 1.00 87.69 197 MET A C 1
ATOM 1560 O O . MET A 1 197 ? 18.314 10.952 -9.541 1.00 87.69 197 MET A O 1
ATOM 1564 N N . THR A 1 198 ? 16.471 10.076 -10.461 1.00 83.19 198 THR A N 1
ATOM 1565 C CA . THR A 1 198 ? 17.080 8.804 -10.867 1.00 83.19 198 THR A CA 1
ATOM 1566 C C . THR A 1 198 ? 17.382 8.754 -12.356 1.00 83.19 198 THR A C 1
ATOM 1568 O O . THR A 1 198 ? 17.687 7.691 -12.868 1.00 83.19 198 THR A O 1
ATOM 1571 N N . THR A 1 199 ? 17.328 9.872 -13.074 1.00 79.12 199 THR A N 1
ATOM 1572 C CA . THR A 1 199 ? 17.647 9.892 -14.504 1.00 79.12 199 THR A CA 1
ATOM 1573 C C . THR A 1 199 ? 19.166 9.965 -14.716 1.00 79.12 199 THR A C 1
ATOM 1575 O O . THR A 1 199 ? 19.804 10.809 -14.087 1.00 79.12 199 THR A O 1
ATOM 1578 N N . PRO A 1 200 ? 19.765 9.116 -15.578 1.00 76.81 200 PRO A N 1
ATOM 1579 C CA . PRO A 1 200 ? 21.186 9.217 -15.907 1.00 76.81 200 PRO A CA 1
ATOM 1580 C C . PRO A 1 200 ? 21.537 10.575 -16.528 1.00 76.81 200 PRO A C 1
ATOM 1582 O O . PRO A 1 200 ? 20.768 11.131 -17.315 1.00 76.81 200 PRO A O 1
ATOM 1585 N N . GLU A 1 201 ? 22.718 11.100 -16.211 1.00 73.94 201 GLU A N 1
ATOM 1586 C CA . GLU A 1 201 ? 23.203 12.352 -16.793 1.00 73.94 201 GLU A CA 1
ATOM 1587 C C . GLU A 1 201 ? 23.324 12.222 -18.325 1.00 73.94 201 GLU A C 1
ATOM 1589 O O . GLU A 1 201 ? 23.879 11.253 -18.841 1.00 73.94 201 GLU A O 1
ATOM 1594 N N . GLY A 1 202 ? 22.746 13.174 -19.065 1.00 71.62 202 GLY A N 1
ATOM 1595 C CA . GLY A 1 202 ? 22.695 13.141 -20.533 1.00 71.62 202 GLY A CA 1
ATOM 1596 C C . GLY A 1 202 ? 21.588 12.265 -21.139 1.00 71.62 202 GLY A C 1
ATOM 1597 O O . GLY A 1 202 ? 21.478 12.200 -22.365 1.00 71.62 202 GLY A O 1
ATOM 1598 N N . ALA A 1 203 ? 20.743 11.618 -20.327 1.00 68.75 203 ALA A N 1
ATOM 1599 C CA . ALA A 1 203 ? 19.569 10.920 -20.838 1.00 68.75 203 ALA A CA 1
ATOM 1600 C C . ALA A 1 203 ? 18.532 11.909 -21.395 1.00 68.75 203 ALA A C 1
ATOM 1602 O O . ALA A 1 203 ? 18.298 12.992 -20.854 1.00 68.75 203 ALA A O 1
ATOM 1603 N N . ASP A 1 204 ? 17.879 11.512 -22.484 1.00 67.94 204 ASP A N 1
ATOM 1604 C CA . ASP A 1 204 ? 16.806 12.287 -23.095 1.00 67.94 204 ASP A CA 1
ATOM 1605 C C . ASP A 1 204 ? 15.554 12.253 -22.206 1.00 67.94 204 ASP A C 1
ATOM 1607 O O . ASP A 1 204 ? 14.724 11.344 -22.289 1.00 67.94 204 ASP A O 1
ATOM 1611 N N . VAL A 1 205 ? 15.415 13.270 -21.354 1.00 65.50 205 VAL A N 1
ATOM 1612 C CA . VAL A 1 205 ? 14.265 13.460 -20.457 1.00 65.50 205 VAL A CA 1
ATOM 1613 C C . VAL A 1 205 ? 12.939 13.628 -21.204 1.00 65.50 205 VAL A C 1
ATOM 1615 O O . VAL A 1 205 ? 11.889 13.487 -20.589 1.00 65.50 205 VAL A O 1
ATOM 1618 N N . SER A 1 206 ? 12.935 13.854 -22.525 1.00 62.16 206 SER A N 1
ATOM 1619 C CA . SER A 1 206 ? 11.692 13.841 -23.315 1.00 62.16 206 SER A CA 1
ATOM 1620 C C . SER A 1 206 ? 11.109 12.429 -23.495 1.00 62.16 206 SER A C 1
ATOM 1622 O O . SER A 1 206 ? 9.918 12.275 -23.783 1.00 62.16 206 SER A O 1
ATOM 1624 N N . LYS A 1 207 ? 11.927 11.387 -23.277 1.00 55.56 207 LYS A N 1
ATOM 1625 C CA . LYS A 1 207 ? 11.512 9.972 -23.250 1.00 55.56 207 LYS A CA 1
ATOM 1626 C C . LYS A 1 207 ? 11.017 9.515 -21.880 1.00 55.56 207 LYS A C 1
ATOM 1628 O O . LYS A 1 207 ? 10.455 8.426 -21.775 1.00 55.56 207 LYS A O 1
ATOM 1633 N N . ILE A 1 208 ? 11.177 10.340 -20.845 1.00 58.28 208 ILE A N 1
ATOM 1634 C CA . ILE A 1 208 ? 10.434 10.203 -19.590 1.00 58.28 208 ILE A CA 1
ATOM 1635 C C . ILE A 1 208 ? 9.004 10.650 -19.909 1.00 58.28 208 ILE A C 1
ATOM 1637 O O . ILE A 1 208 ? 8.647 11.823 -19.846 1.00 58.28 208 ILE A O 1
ATOM 1641 N N . HIS A 1 209 ? 8.235 9.715 -20.463 1.00 55.53 209 HIS A N 1
ATOM 1642 C CA . HIS A 1 209 ? 7.008 10.000 -21.189 1.00 55.53 209 HIS A CA 1
ATOM 1643 C C . HIS A 1 209 ? 5.895 10.540 -20.278 1.00 55.53 209 HIS A C 1
ATOM 1645 O O . HIS A 1 209 ? 5.306 9.805 -19.493 1.00 55.53 209 HIS A O 1
ATOM 1651 N N . PHE A 1 210 ? 5.548 11.813 -20.481 1.00 48.38 210 PHE A N 1
ATOM 1652 C CA . PHE A 1 210 ? 4.298 12.445 -20.047 1.00 48.38 210 PHE A CA 1
ATOM 1653 C C . PHE A 1 210 ? 3.320 12.552 -21.232 1.00 48.38 210 PHE A C 1
ATOM 1655 O O . PHE A 1 210 ? 3.085 13.648 -21.743 1.00 48.38 210 PHE A O 1
ATOM 1662 N N . ARG A 1 211 ? 2.800 11.429 -21.738 1.00 35.84 211 ARG A N 1
ATOM 1663 C CA . ARG A 1 211 ? 1.739 11.428 -22.766 1.00 35.84 211 ARG A CA 1
ATOM 1664 C C . ARG A 1 211 ? 0.465 10.809 -22.232 1.00 35.84 211 ARG A C 1
ATOM 1666 O O . ARG A 1 211 ? 0.553 9.637 -21.827 1.00 35.84 211 ARG A O 1
#

InterPro domains:
  IPR011990 Tetratricopeptide-like helical domain superfamily [G3DSA:1.25.40.10] (122-211)
  IPR011990 Tetratricopeptide-like helical domain superfamily [SSF48452] (126-203)
  IPR041243 STI1/HOP, DP domain [PF17830] (31-87)
  IPR052769 Tetratricopeptide repeat domain-containing protein [PTHR46014] (112-201)

Foldseek 3Di:
DDDDDDDPPPPDPPPLQPVPCDDLLVLLAPDPCLLVLLCVDPQNVQCSVWPQSVVVSVVSNVDRDPVVCVLQVLQVSSVQSSCVSVPHHDHDDPVSNVVCCVVVSTPDTDLATPVLLVVLVVDQELVSLQVQLVVCVVVVVLNSSLSSLVVSVVCCVPVVHDDALQNQLLSLLSNLVSCVSVVNNVVSVVSNVRSVVSDDPPDDCPVSDPD

Radius of gyration: 23.82 Å; chains: 1; bounding box: 42×47×87 Å

Secondary structure (DSSP, 8-state):
--------------STTTTTTT-TTHHHHS-TTHHHHHHHSHHHHTTTT-HHHHHHHHHHHT--STGGGGGGGG-HHHHHHHHHHTT------HHHHHHHHHTTSSPPPPSS-HHHHHHHTT--SHHHHHHHHHHHHHTT-HHHHHHHHHHHHHHHHHH-----HHHHHHHHHHHHHHHHHTT-HHHHHHHHHHHHHTPPTT--GGGS---

pLDDT: mean 85.44, std 17.15, range [34.34, 98.5]

Organism: NCBI:txid72548